Protein 1V2X (pdb70)

Radius of gyration: 16.61 Å; Cα contacts (8 Å, |Δi|>4): 343; chains: 1; bounding box: 57×36×36 Å

Solvent-accessible surface area: 10283 Å² total; per-residue (Å²): 162,122,131,162,39,96,51,126,113,159,166,20,42,88,42,0,114,101,3,1,51,20,1,2,0,0,0,15,44,0,110,97,43,73,2,0,0,16,0,0,121,17,0,48,56,1,6,0,16,37,0,5,0,18,59,0,15,60,32,114,44,60,54,108,80,22,26,64,8,3,76,145,87,4,74,39,103,62,14,121,62,11,82,72,0,8,153,38,0,91,138,127,51,15,37,0,14,0,20,9,88,130,169,96,20,98,48,3,137,124,4,69,0,41,107,53,1,0,0,0,2,8,8,50,175,188,26,23,39,162,88,0,46,87,54,16,72,20,20,0,39,19,49,46,174,64,192,95,132,44,66,66,15,12,67,16,0,27,53,1,0,86,26,0,39,114,26,0,96,145,55,10,17,22,121,129,46,64,17,80,106,141,53,18,105,138,5,22,80,100,23

B-factor: mean 32.28, std 16.33, range [11.5, 113.84]

Nearest PDB structures (foldseek):
  1v2x-assembly1_A-2  TM=7.214E-01  e=7.169E-39  Thermus thermophilus
  1zjr-assembly1_A  TM=9.399E-01  e=4.964E-21  Aquifex aeolicus
  7edc-assembly1_A-2  TM=8.973E-01  e=1.154E-20  Escherichia coli
  7qiu-assembly1_B  TM=8.814E-01  e=2.838E-11  Bacillus subtilis
  5l0z-assembly1_B  TM=8.132E-01  e=6.596E-11  Sinorhizobium meliloti 1021

InterPro domains:
  IPR001537 tRNA/rRNA methyltransferase, SpoU type [PF00588] (23-162)
  IPR022724 RNA methyltransferase, SpoU/TrmH type, C-terminal domain [PF12105] (166-191)
  IPR029026 tRNA (guanine-N1-)-methyltransferase, N-terminal [G3DSA:3.40.1280.10] (1-194)
  IPR029028 Alpha/beta knot methyltransferases [SSF75217] (6-189)
  IPR033671 tRNA (guanosine(18)-2'-O)-methyltransferase [MF_02060] (5-194)
  IPR033671 tRNA (guanosine(18)-2'-O)-methyltransferase [PTHR43453] (5-192)
  IPR033671 tRNA (guanosine(18)-2'-O)-methyltransferase [cd18092] (15-168)

CATH classification: 3.40.1280.10

GO terms:
  GO:0002938 tRNA guanine ribose methylation (P, IDA)
  GO:0141100 tRNA (guanine(18)-2'-O-ribose)-methyltransferase activity (F, EXP)

Structure (mmCIF, N/CA/C/O backbone):
data_1V2X
#
_entry.id   1V2X
#
_cell.length_a   77.601
_cell.length_b   44.023
_cell.length_c   56.756
_cell.angle_alpha   90.00
_cell.angle_beta   120.78
_cell.angle_gamma   90.00
#
_symmetry.space_group_name_H-M   'C 1 2 1'
#
loop_
_entity.id
_entity.type
_entity.pdbx_description
1 polymer 'tRNA (Gm18) methyltransferase'
2 non-polymer 'PHOSPHATE ION'
3 non-polymer S-ADENOSYLMETHIONINE
4 water water
#
loop_
_atom_site.group_PDB
_atom_site.id
_atom_site.type_symbol
_atom_site.label_atom_id
_atom_site.label_alt_id
_atom_site.label_comp_id
_atom_site.label_asym_id
_atom_site.label_entity_id
_atom_site.label_seq_id
_atom_site.pdbx_PDB_ins_code
_atom_site.Cartn_x
_atom_site.Cartn_y
_atom_site.Cartn_z
_atom_site.occupancy
_atom_site.B_iso_or_equiv
_atom_site.auth_seq_id
_atom_site.auth_comp_id
_atom_site.auth_asym_id
_atom_site.auth_atom_id
_atom_site.pdbx_PDB_model_n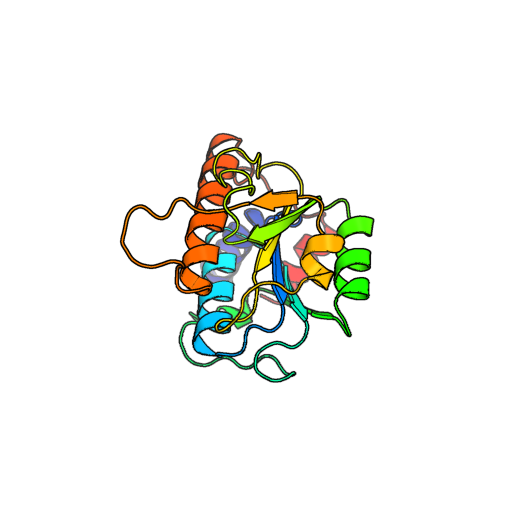um
ATOM 1 N N . MET A 1 1 ? 38.675 -3.951 7.508 1.00 84.76 1 MET A N 1
ATOM 2 C CA . MET A 1 1 ? 38.426 -3.041 8.667 1.00 85.22 1 MET A CA 1
ATOM 3 C C . MET A 1 1 ? 37.378 -1.974 8.369 1.00 84.29 1 MET A C 1
ATOM 4 O O . MET A 1 1 ? 36.484 -1.733 9.182 1.00 84.63 1 MET A O 1
ATOM 9 N N . ARG A 1 2 ? 37.492 -1.321 7.215 1.00 81.45 2 ARG A N 1
ATOM 10 C CA . ARG A 1 2 ? 36.528 -0.288 6.869 1.00 79.57 2 ARG A CA 1
ATOM 11 C C . ARG A 1 2 ? 35.290 -0.943 6.258 1.00 79.10 2 ARG A C 1
ATOM 12 O O . ARG A 1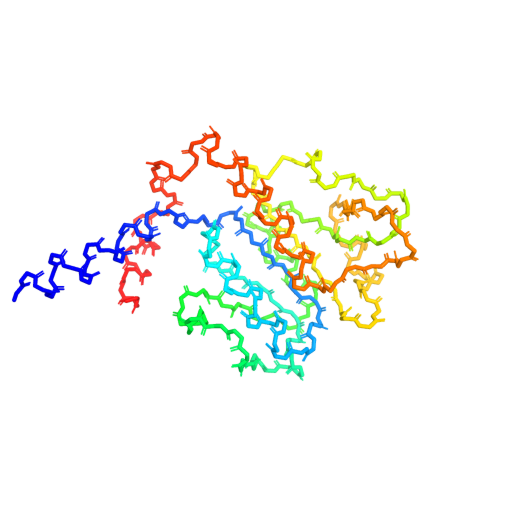 2 ? 34.217 -0.348 6.202 1.00 81.03 2 ARG A O 1
ATOM 20 N N . GLU A 1 3 ? 35.435 -2.179 5.804 1.00 77.28 3 GLU A N 1
ATOM 21 C CA . GLU A 1 3 ? 34.302 -2.891 5.233 1.00 76.88 3 GLU A CA 1
ATOM 22 C C . GLU A 1 3 ? 33.391 -3.231 6.420 1.00 75.41 3 GLU A C 1
ATOM 23 O O . GLU A 1 3 ? 32.159 -3.210 6.333 1.00 73.32 3 GLU A O 1
ATOM 29 N N . ARG A 1 4 ? 34.040 -3.521 7.540 1.00 74.79 4 ARG A N 1
ATOM 30 C CA . ARG A 1 4 ? 33.389 -3.870 8.792 1.00 73.42 4 ARG A CA 1
ATOM 31 C C . ARG A 1 4 ? 32.779 -2.641 9.468 1.00 73.71 4 ARG A C 1
ATOM 32 O O . ARG A 1 4 ? 31.713 -2.709 10.083 1.00 72.31 4 ARG A O 1
ATOM 40 N N . THR A 1 5 ? 33.451 -1.507 9.331 1.00 73.92 5 THR A N 1
ATOM 41 C CA . THR A 1 5 ? 32.989 -0.295 9.977 1.00 74.33 5 THR A CA 1
ATOM 42 C C . THR A 1 5 ? 32.423 0.728 8.978 1.00 75.05 5 THR A C 1
ATOM 43 O O . THR A 1 5 ? 31.271 1.145 9.091 1.00 73.60 5 THR A O 1
ATOM 47 N N . GLU A 1 6 ? 33.215 1.098 7.981 1.00 76.28 6 GLU A N 1
ATOM 48 C CA . GLU A 1 6 ? 32.783 2.079 6.991 1.00 76.89 6 GLU A CA 1
ATOM 49 C C . GLU A 1 6 ? 31.492 1.671 6.302 1.00 74.43 6 GLU A C 1
ATOM 50 O O . GLU A 1 6 ? 30.738 2.523 5.850 1.00 75.87 6 GLU A O 1
ATOM 56 N N . ALA A 1 7 ? 31.220 0.376 6.235 1.00 71.16 7 ALA A N 1
ATOM 57 C CA . ALA A 1 7 ? 30.011 -0.070 5.560 1.00 68.96 7 ALA A CA 1
ATOM 58 C C . ALA A 1 7 ? 28.875 -0.471 6.492 1.00 66.16 7 ALA A C 1
ATOM 59 O O . ALA A 1 7 ? 28.010 0.339 6.818 1.00 66.67 7 ALA A O 1
ATOM 61 N N . ARG A 1 8 ? 28.883 -1.735 6.900 1.00 62.64 8 ARG A N 1
ATOM 62 C CA . ARG A 1 8 ? 27.861 -2.280 7.770 1.00 57.57 8 ARG A CA 1
ATOM 63 C C . ARG A 1 8 ? 27.549 -1.313 8.906 1.00 54.41 8 ARG A C 1
ATOM 64 O O . ARG A 1 8 ? 26.414 -0.871 9.063 1.00 51.34 8 ARG A O 1
ATOM 72 N N . ARG A 1 9 ? 28.579 -0.983 9.679 1.00 49.26 9 ARG A N 1
ATOM 73 C CA . ARG A 1 9 ? 28.468 -0.088 10.819 1.00 45.92 9 ARG A CA 1
ATOM 74 C C . ARG A 1 9 ? 27.772 1.243 10.503 1.00 44.95 9 ARG A C 1
ATOM 75 O O . ARG A 1 9 ? 26.800 1.604 11.161 1.00 43.13 9 ARG A O 1
ATOM 83 N N . ARG A 1 10 ? 28.271 1.952 9.496 1.00 43.09 10 ARG A N 1
ATOM 84 C CA . ARG A 1 10 ? 27.734 3.254 9.081 1.00 45.92 10 ARG A CA 1
ATOM 85 C C . ARG A 1 10 ? 26.319 3.198 8.498 1.00 44.70 10 ARG A C 1
ATOM 86 O O . ARG A 1 10 ? 25.482 4.033 8.849 1.00 43.48 10 ARG A O 1
ATOM 94 N N . ARG A 1 11 ? 26.035 2.238 7.618 1.00 38.64 11 ARG A N 1
ATOM 95 C CA . ARG A 1 11 ? 24.691 2.165 7.049 1.00 41.27 11 ARG A CA 1
ATOM 96 C C . ARG A 1 11 ? 23.637 1.798 8.102 1.00 38.54 11 ARG A C 1
ATOM 97 O O . ARG A 1 11 ? 22.528 2.320 8.081 1.00 38.07 11 ARG A O 1
ATOM 105 N N . ILE A 1 12 ? 23.976 0.903 9.024 1.00 35.78 12 ILE A N 1
ATOM 106 C CA . ILE A 1 12 ? 23.032 0.510 10.058 1.00 33.08 12 ILE A CA 1
ATOM 107 C C . ILE A 1 12 ? 22.679 1.682 10.993 1.00 32.47 12 ILE A C 1
ATOM 108 O O . ILE A 1 12 ? 21.529 1.838 11.430 1.00 28.01 12 ILE A O 1
ATOM 113 N N . GLU A 1 13 ? 23.670 2.500 11.320 1.00 23.17 13 GLU A N 1
ATOM 114 C CA . GLU A 1 13 ? 23.403 3.600 12.227 1.00 24.61 13 GLU A CA 1
ATOM 115 C C . GLU A 1 13 ? 22.610 4.623 11.467 1.00 19.11 13 GLU A C 1
ATOM 116 O O . GLU A 1 13 ? 21.725 5.254 12.030 1.00 22.14 13 GLU A O 1
ATOM 122 N N . GLU A 1 14 ? 22.932 4.798 10.196 1.00 22.01 14 GLU A N 1
ATOM 123 C CA . GLU A 1 14 ? 22.204 5.770 9.386 1.00 28.73 14 GLU A CA 1
ATOM 124 C C . GLU A 1 14 ? 20.714 5.476 9.458 1.00 30.75 14 GLU A C 1
ATOM 125 O O . GLU A 1 14 ? 19.897 6.380 9.635 1.00 28.44 14 GLU A O 1
ATOM 131 N N . VAL A 1 15 ? 20.363 4.207 9.321 1.00 25.66 15 VAL A N 1
ATOM 132 C CA . VAL A 1 15 ? 18.980 3.784 9.394 1.00 29.14 15 VAL A CA 1
ATOM 133 C C . VAL A 1 15 ? 18.404 3.867 10.809 1.00 24.53 15 VAL A C 1
ATOM 134 O O . VAL A 1 15 ? 17.239 4.239 11.008 1.00 22.52 15 VAL A O 1
ATOM 138 N N . LEU A 1 16 ? 19.227 3.540 11.811 1.00 17.74 16 LEU A N 1
ATOM 139 C CA . LEU A 1 16 ? 18.770 3.594 13.181 1.00 18.79 16 LEU A CA 1
ATOM 140 C C . LEU A 1 16 ? 18.405 5.034 13.531 1.00 18.81 16 LEU A C 1
ATOM 141 O O . LEU A 1 16 ? 17.514 5.291 14.348 1.00 22.04 16 LEU A O 1
ATOM 146 N N . ARG A 1 17 ? 19.107 5.960 12.898 1.00 20.63 17 ARG A N 1
ATOM 147 C CA . ARG A 1 17 ? 18.888 7.390 13.140 1.00 21.39 17 ARG A CA 1
ATOM 148 C C . ARG A 1 17 ? 17.569 7.908 12.581 1.00 26.11 17 ARG A C 1
ATOM 149 O O . ARG A 1 17 ? 17.144 9.023 12.900 1.00 19.17 17 ARG A O 1
ATOM 157 N N . ARG A 1 18 ? 16.911 7.111 11.743 1.00 22.34 18 ARG A N 1
ATOM 158 C CA . ARG A 1 18 ? 15.621 7.501 11.200 1.00 19.84 18 ARG A CA 1
ATOM 159 C C . ARG A 1 18 ? 14.490 6.717 11.901 1.00 17.86 18 ARG A C 1
ATOM 160 O O . ARG A 1 18 ? 13.340 6.888 11.562 1.00 20.45 18 ARG A O 1
ATOM 168 N N . ARG A 1 19 ? 14.802 5.864 12.869 1.00 21.21 19 ARG A N 1
ATOM 169 C CA . ARG A 1 19 ? 13.740 5.108 13.532 1.00 17.90 19 ARG A CA 1
ATOM 170 C C . ARG A 1 19 ? 12.824 5.997 14.368 1.00 20.34 19 ARG A C 1
ATOM 171 O O . ARG A 1 19 ? 13.307 6.876 15.082 1.00 23.48 19 ARG A O 1
ATOM 179 N N . GLN A 1 20 ? 11.511 5.768 14.272 1.00 17.75 20 GLN A N 1
ATOM 180 C CA . GLN A 1 20 ? 10.502 6.576 14.965 1.00 16.99 20 GLN A CA 1
ATOM 181 C C . GLN A 1 20 ? 9.953 5.750 16.133 1.00 19.66 20 GLN A C 1
ATOM 182 O O . GLN A 1 20 ? 9.263 4.743 15.913 1.00 22.08 20 GLN A O 1
ATOM 188 N N . PRO A 1 21 ? 10.260 6.133 17.377 1.00 18.57 21 PRO A N 1
ATOM 189 C CA . PRO A 1 21 ? 9.747 5.348 18.501 1.00 21.55 21 PRO A CA 1
ATOM 190 C C . PRO A 1 21 ? 8.263 5.630 18.767 1.00 23.71 21 PRO A C 1
ATOM 191 O O . PRO A 1 21 ? 7.604 4.871 19.479 1.00 21.74 21 PRO A O 1
ATOM 195 N N . ASP A 1 22 ? 7.726 6.687 18.146 1.00 17.61 22 ASP A N 1
ATOM 196 C CA . ASP A 1 22 ? 6.361 7.056 18.381 1.00 21.15 22 ASP A CA 1
ATOM 197 C C . ASP A 1 22 ? 5.442 6.930 17.166 1.00 18.86 22 ASP A C 1
ATOM 198 O O . ASP A 1 22 ? 4.536 7.740 16.999 1.00 18.45 22 ASP A O 1
ATOM 203 N N . LEU A 1 23 ? 5.696 5.940 16.301 1.00 18.21 23 LEU A N 1
ATOM 204 C CA . LEU A 1 23 ? 4.830 5.670 15.148 1.00 16.35 23 LEU A CA 1
ATOM 205 C C . LEU A 1 23 ? 4.787 4.143 15.128 1.00 15.55 23 LEU A C 1
ATOM 206 O O . LEU A 1 23 ? 5.823 3.510 15.097 1.00 17.64 23 LEU A O 1
ATOM 211 N N . THR A 1 24 ? 3.604 3.585 15.184 1.00 15.79 24 THR A N 1
ATOM 212 C CA . THR A 1 24 ? 3.519 2.116 15.193 1.00 17.26 24 THR A CA 1
ATOM 213 C C . THR A 1 24 ? 2.165 1.631 14.681 1.00 16.58 24 THR A C 1
ATOM 214 O O . THR A 1 24 ? 1.280 2.405 14.347 1.00 16.64 24 THR A O 1
ATOM 218 N N . VAL A 1 25 ? 2.002 0.305 14.623 1.00 15.18 25 VAL A N 1
ATOM 219 C CA . VAL A 1 25 ? 0.768 -0.299 14.220 1.00 13.88 25 VAL A CA 1
ATOM 220 C C . VAL A 1 25 ? 0.394 -1.364 15.258 1.00 16.91 25 VAL A C 1
ATOM 221 O O . VAL A 1 25 ? 1.278 -1.917 15.963 1.00 17.96 25 VAL A O 1
ATOM 225 N N . LEU A 1 26 ? -0.907 -1.576 15.400 1.00 15.18 26 LEU A N 1
ATOM 226 C CA . LEU A 1 26 ? -1.416 -2.657 16.261 1.00 17.20 26 LEU A CA 1
ATOM 227 C C . LEU A 1 26 ? -2.195 -3.593 15.325 1.00 15.85 26 LEU A C 1
ATOM 228 O O . LEU A 1 26 ? -3.209 -3.216 14.727 1.00 16.07 26 LEU A O 1
ATOM 233 N N . LEU A 1 27 ? -1.725 -4.837 15.204 1.00 17.95 27 LEU A N 1
ATOM 234 C CA . LEU A 1 27 ? -2.374 -5.802 14.318 1.00 18.92 27 LEU A CA 1
ATOM 235 C C . LEU A 1 27 ? -3.268 -6.737 15.143 1.00 19.52 27 LEU A C 1
ATOM 236 O O . LEU A 1 27 ? -2.769 -7.435 15.985 1.00 18.69 27 LEU A O 1
ATOM 241 N N . GLU A 1 28 ? -4.575 -6.709 14.900 1.00 23.31 28 GLU A N 1
ATOM 242 C CA . GLU A 1 28 ? -5.508 -7.540 15.656 1.00 21.90 28 GLU A CA 1
ATOM 243 C C . GLU A 1 28 ? -5.914 -8.746 14.830 1.00 20.88 28 GLU A C 1
ATOM 244 O O . GLU A 1 28 ? -6.601 -8.618 13.835 1.00 20.40 28 GLU A O 1
ATOM 250 N N . ASN A 1 29 ? -5.500 -9.925 15.256 1.00 17.58 29 ASN A N 1
ATOM 251 C CA . ASN A 1 29 ? -5.883 -11.104 14.524 1.00 21.78 29 ASN A CA 1
ATOM 252 C C . ASN A 1 29 ? -5.541 -11.139 13.044 1.00 20.12 29 ASN A C 1
ATOM 253 O O . ASN A 1 29 ? -6.392 -11.571 12.228 1.00 24.04 29 ASN A O 1
ATOM 258 N N . VAL A 1 30 ? -4.353 -10.684 12.666 1.00 18.92 30 VAL A N 1
ATOM 259 C CA . VAL A 1 30 ? -4.002 -10.754 11.270 1.00 20.20 30 VAL A CA 1
ATOM 260 C C . VAL A 1 30 ? -3.473 -12.151 11.144 1.00 18.71 30 VAL A C 1
ATOM 261 O O . VAL A 1 30 ? -2.447 -12.479 11.726 1.00 25.06 30 VAL A O 1
ATOM 265 N N . HIS A 1 31 ? -4.205 -12.941 10.352 1.00 22.21 31 HIS A N 1
ATOM 266 C CA . HIS A 1 31 ? -3.960 -14.377 10.162 1.00 26.30 31 HIS A CA 1
ATOM 267 C C . HIS A 1 31 ? -2.927 -14.879 9.162 1.00 28.33 31 HIS A C 1
ATOM 268 O O . HIS A 1 31 ? -2.286 -15.892 9.412 1.00 23.96 31 HIS A O 1
ATOM 275 N N . LYS A 1 32 ? -2.778 -14.195 8.023 1.00 24.89 32 LYS A N 1
ATOM 276 C CA . LYS A 1 32 ? -1.879 -14.673 6.985 1.00 21.25 32 LYS A CA 1
ATOM 277 C C . LYS A 1 32 ? -0.436 -14.264 7.110 1.00 23.89 32 LYS A C 1
ATOM 278 O O . LYS A 1 32 ? -0.132 -13.069 7.200 1.00 23.79 32 LYS A O 1
ATOM 284 N N . PRO A 1 33 ? 0.482 -15.233 7.132 1.00 22.08 33 PRO A N 1
ATOM 285 C CA . PRO A 1 33 ? 1.906 -14.886 7.238 1.00 22.63 33 PRO A CA 1
ATOM 286 C C . PRO A 1 33 ? 2.320 -13.877 6.155 1.00 22.63 33 PRO A C 1
ATOM 287 O O . PRO A 1 33 ? 3.143 -12.981 6.420 1.00 20.56 33 PRO A O 1
ATOM 291 N N . HIS A 1 34 ? 1.765 -13.989 4.940 1.00 19.37 34 HIS A N 1
ATOM 292 C CA . HIS A 1 34 ? 2.185 -13.018 3.928 1.00 17.18 34 HIS A CA 1
ATOM 293 C C . HIS A 1 34 ? 1.769 -11.586 4.285 1.00 17.92 34 HIS A C 1
ATOM 294 O O . HIS A 1 34 ? 2.448 -10.671 3.894 1.00 21.72 34 HIS A O 1
ATOM 301 N N . ASN A 1 35 ? 0.670 -11.410 5.004 1.00 20.69 35 ASN A N 1
ATOM 302 C CA . ASN A 1 35 ? 0.251 -10.050 5.397 1.00 22.20 35 ASN A CA 1
ATOM 303 C C . ASN A 1 35 ? 1.122 -9.564 6.541 1.00 21.00 35 ASN A C 1
ATOM 304 O O . ASN A 1 35 ? 1.555 -8.400 6.564 1.00 23.54 35 ASN A O 1
ATOM 309 N N . LEU A 1 36 ? 1.382 -10.437 7.495 1.00 22.13 36 LEU A N 1
ATOM 310 C CA . LEU A 1 36 ? 2.233 -10.034 8.624 1.00 21.67 36 LEU A CA 1
ATOM 311 C C . LEU A 1 36 ? 3.620 -9.649 8.118 1.00 21.15 36 LEU A C 1
ATOM 312 O O . LEU A 1 36 ? 4.177 -8.629 8.513 1.00 21.54 36 LEU A O 1
ATOM 317 N N . SER A 1 37 ? 4.193 -10.478 7.243 1.00 19.33 37 SER A N 1
ATOM 318 C CA . SER A 1 37 ? 5.510 -10.207 6.722 1.00 22.29 37 SER A CA 1
ATOM 319 C C . SER A 1 37 ? 5.513 -8.928 5.914 1.00 20.52 37 SER A C 1
ATOM 320 O O . SER A 1 37 ? 6.411 -8.105 6.113 1.00 20.77 37 SER A O 1
ATOM 323 N N . ALA A 1 38 ? 4.528 -8.747 5.019 1.00 17.82 38 ALA A N 1
ATOM 324 C CA . ALA A 1 38 ? 4.511 -7.508 4.206 1.00 18.39 38 ALA A CA 1
ATOM 325 C C . ALA A 1 38 ? 4.313 -6.253 5.051 1.00 15.30 38 ALA A C 1
ATOM 326 O O . ALA A 1 38 ? 4.877 -5.198 4.717 1.00 18.91 38 ALA A O 1
ATOM 328 N N . ILE A 1 39 ? 3.521 -6.355 6.111 1.00 15.83 39 ILE A N 1
ATOM 329 C CA . ILE A 1 39 ? 3.273 -5.175 6.967 1.00 16.33 39 ILE A CA 1
ATOM 330 C C . ILE A 1 39 ? 4.555 -4.807 7.748 1.00 17.25 39 ILE A C 1
ATOM 331 O O . ILE A 1 39 ? 4.926 -3.624 7.894 1.00 15.29 39 ILE A O 1
ATOM 336 N N . LEU A 1 40 ? 5.262 -5.798 8.255 1.00 17.18 40 LEU A N 1
ATOM 337 C CA . LEU A 1 40 ? 6.522 -5.473 8.936 1.00 18.75 40 LEU A CA 1
ATOM 338 C C . LEU A 1 40 ? 7.547 -4.855 7.952 1.00 17.45 40 LEU A C 1
ATOM 339 O O . LEU A 1 40 ? 8.310 -3.977 8.339 1.00 18.16 40 LEU A O 1
ATOM 344 N N . ARG A 1 41 ? 7.578 -5.315 6.685 1.00 16.32 41 ARG A N 1
ATOM 345 C CA . ARG A 1 41 ? 8.488 -4.778 5.679 1.00 14.10 41 ARG A CA 1
ATOM 346 C C . ARG A 1 41 ? 8.114 -3.271 5.452 1.00 11.50 41 ARG A C 1
ATOM 347 O O . ARG A 1 41 ? 8.980 -2.406 5.373 1.00 16.80 41 ARG A O 1
ATOM 355 N N . THR A 1 42 ? 6.813 -3.013 5.392 1.00 13.77 42 THR A N 1
ATOM 356 C CA . THR A 1 42 ? 6.315 -1.633 5.250 1.00 14.57 42 THR A CA 1
ATOM 357 C C . THR A 1 42 ? 6.720 -0.836 6.503 1.00 18.52 42 THR A C 1
ATOM 358 O O . THR A 1 42 ? 7.156 0.346 6.416 1.00 14.63 42 THR A O 1
ATOM 362 N N . CYS A 1 43 ? 6.566 -1.431 7.682 1.00 15.78 43 CYS A N 1
ATOM 363 C CA . CYS A 1 43 ? 6.978 -0.731 8.928 1.00 15.09 43 CYS A CA 1
ATOM 364 C C . CYS A 1 43 ? 8.454 -0.342 8.823 1.00 16.04 43 CYS A C 1
ATOM 365 O O . CYS A 1 43 ? 8.855 0.790 9.127 1.00 16.63 43 CYS A O 1
ATOM 368 N N . ASP A 1 44 ? 9.301 -1.274 8.403 1.00 16.65 44 ASP A N 1
ATOM 369 C CA . ASP A 1 44 ? 10.733 -0.953 8.266 1.00 16.39 44 ASP A CA 1
ATOM 370 C C . ASP A 1 44 ? 10.963 0.245 7.316 1.00 19.40 44 ASP A C 1
ATOM 371 O O . ASP A 1 44 ? 11.728 1.181 7.610 1.00 18.69 44 ASP A O 1
ATOM 376 N N . ALA A 1 45 ? 10.286 0.212 6.185 1.00 16.64 45 ALA A N 1
ATOM 377 C CA . ALA A 1 45 ? 10.431 1.267 5.172 1.00 14.64 45 ALA A CA 1
ATOM 378 C C . ALA A 1 45 ? 10.068 2.672 5.657 1.00 18.62 45 ALA A C 1
ATOM 379 O O . ALA A 1 45 ? 10.594 3.651 5.124 1.00 17.91 45 ALA A O 1
ATOM 381 N N . VAL A 1 46 ? 9.151 2.776 6.618 1.00 17.24 46 VAL A N 1
ATOM 382 C CA . VAL A 1 46 ? 8.749 4.111 7.120 1.00 15.21 46 VAL A CA 1
ATOM 383 C C . VAL A 1 46 ? 9.395 4.435 8.460 1.00 19.75 46 VAL A C 1
ATOM 384 O O . VAL A 1 46 ? 9.084 5.455 9.082 1.00 17.62 46 VAL A O 1
ATOM 388 N N . GLY A 1 47 ? 10.264 3.537 8.924 1.00 16.00 47 GLY A N 1
ATOM 389 C CA . GLY A 1 47 ? 11.001 3.783 10.157 1.00 18.11 47 GLY A CA 1
ATOM 390 C C . GLY A 1 47 ? 10.339 3.375 11.460 1.00 19.82 47 GLY A C 1
ATOM 391 O O . GLY A 1 47 ? 10.750 3.813 12.519 1.00 19.22 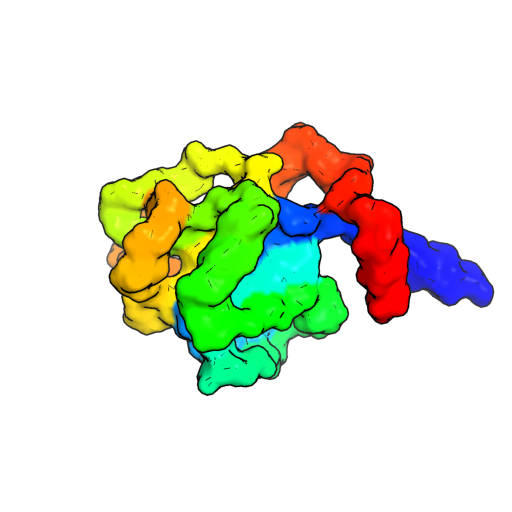47 GLY A O 1
ATOM 392 N N . VAL A 1 48 ? 9.321 2.534 11.401 1.00 15.41 48 VAL A N 1
ATOM 393 C CA . VAL A 1 48 ? 8.687 2.069 12.617 1.00 16.78 48 VAL A CA 1
ATOM 394 C C . VAL A 1 48 ? 9.729 1.203 13.381 1.00 20.60 48 VAL A C 1
ATOM 395 O O . VAL A 1 48 ? 10.301 0.292 12.817 1.00 21.46 48 VAL A O 1
ATOM 399 N N . LEU A 1 49 ? 9.929 1.492 14.662 1.00 20.09 49 LEU A N 1
ATOM 400 C CA . LEU A 1 49 ? 10.879 0.768 15.508 1.00 18.58 49 LEU A CA 1
ATOM 401 C C . LEU A 1 49 ? 10.311 -0.578 15.956 1.00 18.06 49 LEU A C 1
ATOM 402 O O . LEU A 1 49 ? 10.948 -1.638 15.797 1.00 20.38 49 LEU A O 1
ATOM 407 N N . GLU A 1 50 ? 9.114 -0.533 16.512 1.00 15.78 50 GLU A N 1
ATOM 408 C CA . GLU A 1 50 ? 8.493 -1.766 17.023 1.00 16.51 50 GLU A CA 1
ATOM 409 C C . GLU A 1 50 ? 7.014 -1.759 16.670 1.00 19.20 50 GLU A C 1
ATOM 410 O O . GLU A 1 50 ? 6.356 -0.748 16.821 1.00 17.15 50 GLU A O 1
ATOM 416 N N . ALA A 1 51 ? 6.497 -2.908 16.23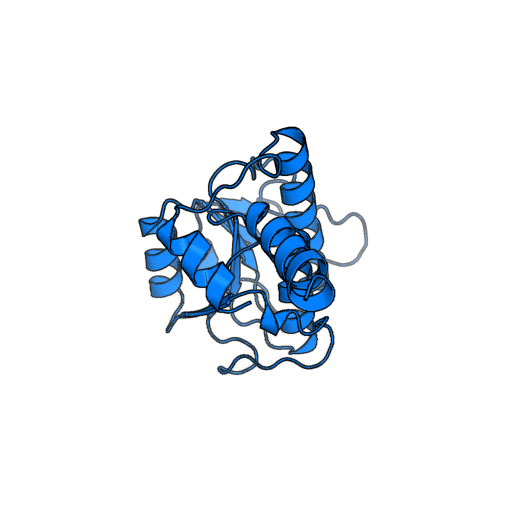8 1.00 17.94 51 ALA A N 1
ATOM 417 C CA . ALA A 1 51 ? 5.084 -3.068 15.893 1.00 18.32 51 ALA A CA 1
ATOM 418 C C . ALA A 1 51 ? 4.451 -3.930 17.006 1.00 17.06 51 ALA A C 1
ATOM 419 O O . ALA A 1 51 ? 5.196 -4.578 17.764 1.00 20.30 51 ALA A O 1
ATOM 421 N N . HIS A 1 52 ? 3.123 -3.945 17.082 1.00 15.81 52 HIS A N 1
ATOM 422 C CA . HIS A 1 52 ? 2.387 -4.683 18.097 1.00 17.71 52 HIS A CA 1
ATOM 423 C C . HIS A 1 52 ? 1.343 -5.592 17.504 1.00 18.03 52 HIS A C 1
ATOM 424 O O . HIS A 1 52 ? 0.795 -5.313 16.437 1.00 15.82 52 HIS A O 1
ATOM 431 N N . ALA A 1 53 ? 1.051 -6.687 18.209 1.00 19.32 53 ALA A N 1
ATOM 432 C CA . ALA A 1 53 ? 0.034 -7.593 17.716 1.00 21.89 53 ALA A CA 1
ATOM 433 C C . ALA A 1 53 ? -0.662 -8.376 18.818 1.00 22.62 53 ALA A C 1
ATOM 434 O O . ALA A 1 53 ? -0.116 -8.577 19.905 1.00 19.87 53 ALA A O 1
ATOM 436 N N . VAL A 1 54 ? -1.886 -8.782 18.517 1.00 20.79 54 VAL A N 1
ATOM 437 C CA . VAL A 1 54 ? -2.641 -9.657 19.398 1.00 23.58 54 VAL A CA 1
ATOM 438 C C . VAL A 1 54 ? -3.018 -10.817 18.473 1.00 18.09 54 VAL A C 1
ATOM 439 O O . VAL A 1 54 ? -3.559 -10.604 17.386 1.00 19.33 54 VAL A O 1
ATOM 443 N N . ASN A 1 55 ? -2.650 -12.024 18.869 1.00 23.38 55 ASN A N 1
ATOM 444 C CA . ASN A 1 55 ? -2.982 -13.203 18.092 1.00 21.26 55 ASN A CA 1
ATOM 445 C C . ASN A 1 55 ? -2.497 -13.183 16.643 1.00 23.98 55 ASN A C 1
ATOM 446 O O . ASN A 1 55 ? -3.261 -13.443 15.712 1.00 26.94 55 ASN A O 1
ATOM 451 N N . PRO A 1 56 ? -1.212 -12.876 16.427 1.00 21.15 56 PRO A N 1
ATOM 452 C CA . PRO A 1 56 ? -0.745 -12.869 15.034 1.00 21.60 56 PRO A CA 1
ATOM 453 C C . PRO A 1 56 ? -0.596 -14.265 14.435 1.00 22.27 56 PRO A C 1
ATOM 454 O O . PRO A 1 56 ? -0.131 -15.183 15.097 1.00 24.93 56 PRO A O 1
ATOM 458 N N . THR A 1 57 ? -1.030 -14.400 13.192 1.00 24.25 57 THR A N 1
ATOM 459 C CA . THR A 1 57 ? -0.846 -15.638 12.444 1.00 24.55 57 THR A CA 1
ATOM 460 C C . THR A 1 57 ? -1.016 -16.900 13.289 1.00 29.87 57 THR A C 1
ATOM 461 O O . THR A 1 57 ? -0.107 -17.706 13.383 1.00 28.03 57 THR A O 1
ATOM 465 N N . GLY A 1 58 ? -2.181 -17.042 13.908 1.00 32.44 58 GLY A N 1
ATOM 466 C CA . GLY A 1 58 ? -2.471 -18.224 14.709 1.00 37.68 58 GLY A CA 1
ATOM 467 C C . GLY A 1 58 ? -2.115 -18.177 16.183 1.00 37.60 58 GLY A C 1
ATOM 468 O O . GLY A 1 58 ? -2.586 -19.016 16.959 1.00 39.81 58 GLY A O 1
ATOM 469 N N . GLY A 1 59 ? -1.313 -17.193 16.577 1.00 32.25 59 GLY A N 1
ATOM 470 C CA . GLY A 1 59 ? -0.887 -17.075 17.965 1.00 31.48 59 GLY A CA 1
ATOM 471 C C . GLY A 1 59 ? 0.605 -16.783 18.055 1.00 25.96 59 GLY A C 1
ATOM 472 O O . GLY A 1 59 ? 1.049 -15.979 18.875 1.00 30.11 59 GLY A O 1
ATOM 473 N N . VAL A 1 60 ? 1.396 -17.424 17.200 1.00 25.21 60 VAL A N 1
ATOM 474 C CA . VAL A 1 60 ? 2.837 -17.212 17.179 1.00 27.06 60 VAL A CA 1
ATOM 475 C C . VAL A 1 60 ? 3.200 -16.505 15.865 1.00 28.72 60 VAL A C 1
ATOM 476 O O . VAL A 1 60 ? 2.732 -16.905 14.809 1.00 25.73 60 VAL A O 1
ATOM 480 N N . PRO A 1 61 ? 4.014 -15.427 15.924 1.00 25.17 61 PRO A N 1
ATOM 481 C CA . PRO A 1 61 ? 4.411 -14.709 14.705 1.00 26.22 61 PRO A CA 1
ATOM 482 C C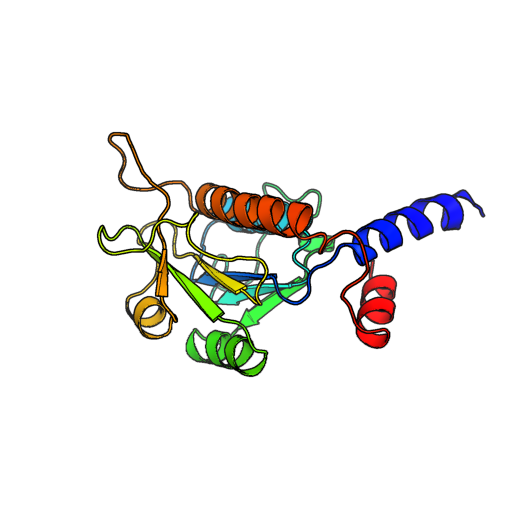 . PRO A 1 61 ? 5.002 -15.675 13.710 1.00 24.63 61 PRO A C 1
ATOM 483 O O . PRO A 1 61 ? 5.959 -16.382 14.018 1.00 28.32 61 PRO A O 1
ATOM 487 N N . THR A 1 62 ? 4.419 -15.717 12.519 1.00 20.16 62 THR A N 1
ATOM 488 C CA . THR A 1 62 ? 4.910 -16.599 11.489 1.00 27.29 62 THR A CA 1
ATOM 489 C C . THR A 1 62 ? 5.076 -15.801 10.236 1.00 27.37 62 THR A C 1
ATOM 490 O O . THR A 1 62 ? 4.111 -15.193 9.764 1.00 23.89 62 THR A O 1
ATOM 494 N N . PHE A 1 63 ? 6.286 -15.838 9.681 1.00 30.03 63 PHE A N 1
ATOM 495 C CA . PHE A 1 63 ? 6.616 -15.104 8.461 1.00 35.76 63 PHE A CA 1
ATOM 496 C C . PHE A 1 63 ? 6.871 -16.049 7.288 1.00 43.08 63 PHE A C 1
ATOM 497 O O . PHE A 1 63 ? 7.057 -17.253 7.478 1.00 44.61 63 PHE A O 1
ATOM 505 N N . ASN A 1 64 ? 6.882 -15.527 6.072 1.00 46.07 64 ASN A N 1
ATOM 506 C CA . ASN A 1 64 ? 7.157 -16.411 4.939 1.00 52.56 64 ASN A CA 1
ATOM 507 C C . ASN A 1 64 ? 7.342 -15.620 3.675 1.00 55.43 64 ASN A C 1
ATOM 508 O O . ASN A 1 64 ? 8.420 -15.611 3.079 1.00 50.40 64 ASN A O 1
ATOM 513 N N . GLU A 1 65 ? 6.277 -14.930 3.289 1.00 56.48 65 GLU A N 1
ATOM 514 C CA . GLU A 1 65 ? 6.262 -14.142 2.078 1.00 62.85 65 GLU A CA 1
ATOM 515 C C . GLU A 1 65 ? 7.284 -13.010 2.083 1.00 61.41 65 GLU A C 1
ATOM 516 O O . GLU A 1 65 ? 8.484 -13.264 1.993 1.00 61.01 65 GLU A O 1
ATOM 522 N N . THR A 1 66 ? 6.835 -11.760 2.172 1.00 61.79 66 THR A N 1
ATOM 523 C CA . THR A 1 66 ? 7.811 -10.687 2.170 1.00 62.20 66 THR A CA 1
ATOM 524 C C . THR A 1 66 ? 8.687 -10.875 3.371 1.00 62.56 66 THR A C 1
ATOM 525 O O . THR A 1 66 ? 8.587 -11.856 4.106 1.00 62.42 66 THR A O 1
ATOM 529 N N . SER A 1 67 ? 9.522 -9.871 3.564 1.00 63.05 67 SER A N 1
ATOM 530 C CA . SER A 1 67 ? 10.489 -9.816 4.620 1.00 61.35 67 SER A CA 1
ATOM 531 C C . SER A 1 67 ? 11.827 -9.818 3.916 1.00 64.53 67 SER A C 1
ATOM 532 O O . SER A 1 67 ? 12.278 -10.859 3.435 1.00 68.60 67 SER A O 1
ATOM 535 N N . GLY A 1 68 ? 12.442 -8.644 3.806 1.00 63.93 68 GLY A N 1
ATOM 536 C CA . GLY A 1 68 ? 13.782 -8.584 3.266 1.00 56.35 68 GLY A CA 1
ATOM 537 C C . GLY A 1 68 ? 14.387 -8.983 4.598 1.00 57.18 68 GLY A C 1
ATOM 538 O O . GLY A 1 68 ? 15.338 -8.377 5.120 1.00 59.76 68 GLY A O 1
ATOM 539 N N . GLY A 1 69 ? 13.767 -10.021 5.160 1.00 50.34 69 GLY A N 1
ATOM 540 C CA . GLY A 1 69 ? 14.130 -10.518 6.459 1.00 44.30 69 GLY A CA 1
ATOM 541 C C . GLY A 1 69 ? 13.736 -9.353 7.331 1.00 40.80 69 GLY A C 1
ATOM 542 O O . GLY A 1 69 ? 14.420 -9.077 8.299 1.00 36.31 69 GLY A O 1
ATOM 543 N N . SER A 1 70 ? 12.657 -8.649 6.948 1.00 37.24 70 SER A N 1
ATOM 544 C CA . SER A 1 70 ? 12.173 -7.484 7.694 1.00 32.64 70 SER A CA 1
ATOM 545 C C . SER A 1 70 ? 11.959 -7.803 9.156 1.00 32.68 70 SER A C 1
ATOM 546 O O . SER A 1 70 ? 12.125 -6.938 10.008 1.00 32.87 70 SER A O 1
ATOM 549 N N . HIS A 1 71 ? 11.557 -9.027 9.476 1.00 29.80 71 HIS A N 1
ATOM 550 C CA . HIS A 1 71 ? 11.372 -9.331 10.903 1.00 30.55 71 HIS A CA 1
ATOM 551 C C . HIS A 1 71 ? 12.714 -9.346 11.640 1.00 30.37 71 HIS A C 1
ATOM 552 O O . HIS A 1 71 ? 12.766 -9.398 12.881 1.00 32.56 71 HIS A O 1
ATOM 559 N N . LYS A 1 72 ? 13.800 -9.300 10.874 1.00 30.05 72 LYS A N 1
ATOM 560 C CA . LYS A 1 72 ? 15.134 -9.222 11.459 1.00 31.36 72 LYS A CA 1
ATOM 561 C C . LYS A 1 72 ? 15.317 -7.817 12.040 1.00 30.16 72 LYS A C 1
ATOM 562 O O . LYS A 1 72 ? 16.076 -7.628 13.001 1.00 32.80 72 LYS A O 1
ATOM 568 N N . TRP A 1 73 ? 14.625 -6.843 11.463 1.00 25.97 73 TRP A N 1
ATOM 569 C CA . TRP A 1 73 ? 14.819 -5.440 11.869 1.00 26.60 73 TRP A CA 1
ATOM 570 C C . TRP A 1 73 ? 13.724 -4.708 12.623 1.00 28.02 73 TRP A C 1
ATOM 571 O O . TRP A 1 73 ? 13.993 -3.695 13.321 1.00 31.50 73 TRP A O 1
ATOM 582 N N . VAL A 1 74 ? 12.489 -5.155 12.464 1.00 20.46 74 VAL A N 1
ATOM 583 C CA . VAL A 1 74 ? 11.382 -4.498 13.136 1.00 15.66 74 VAL A CA 1
ATOM 584 C C . VAL A 1 74 ? 10.960 -5.357 14.302 1.00 18.77 74 VAL A C 1
ATOM 585 O O . VAL A 1 74 ? 10.604 -6.535 14.108 1.00 21.89 74 VAL A O 1
ATOM 589 N N . TYR A 1 75 ? 11.015 -4.808 15.504 1.00 19.92 75 TYR A N 1
ATOM 590 C CA . TYR A 1 75 ? 10.599 -5.547 16.701 1.00 19.03 75 TYR A CA 1
ATOM 591 C C . TYR A 1 75 ? 9.099 -5.775 16.673 1.00 18.38 75 TYR A C 1
ATOM 592 O O . TYR A 1 75 ? 8.358 -4.914 16.192 1.00 20.46 75 TYR A O 1
ATOM 601 N N . LEU A 1 76 ? 8.635 -6.967 17.091 1.00 19.93 76 LEU A N 1
ATOM 602 C CA . LEU A 1 76 ? 7.206 -7.267 17.127 1.00 19.21 76 LEU A CA 1
ATOM 603 C C . LEU A 1 76 ? 6.822 -7.706 18.538 1.00 23.06 76 LEU A C 1
ATOM 604 O O . LEU A 1 76 ? 7.237 -8.794 18.991 1.00 23.82 76 LEU A O 1
ATOM 609 N N . ARG A 1 77 ? 6.038 -6.883 19.230 1.00 17.75 77 ARG A N 1
ATOM 610 C CA . ARG A 1 77 ? 5.601 -7.184 20.578 1.00 21.06 77 ARG A CA 1
ATOM 611 C C . ARG A 1 77 ? 4.206 -7.789 20.529 1.00 20.60 77 ARG A C 1
ATOM 612 O O . ARG A 1 77 ? 3.268 -7.209 19.979 1.00 20.65 77 ARG A O 1
ATOM 620 N N . VAL A 1 78 ? 4.068 -8.999 21.074 1.00 20.15 78 VAL A N 1
ATOM 621 C CA . VAL A 1 78 ? 2.785 -9.645 21.056 1.00 19.42 78 VAL A CA 1
ATOM 622 C C . VAL A 1 78 ? 2.163 -9.455 22.436 1.00 21.18 78 VAL A C 1
ATOM 623 O O . VAL A 1 78 ? 2.835 -9.641 23.484 1.00 22.67 78 VAL A O 1
ATOM 627 N N . HIS A 1 79 ? 0.889 -9.083 22.460 1.00 21.85 79 HIS A N 1
ATOM 628 C CA . HIS A 1 79 ? 0.250 -8.853 23.746 1.00 23.18 79 HIS A CA 1
ATOM 629 C C . HIS A 1 79 ? -0.745 -9.962 24.048 1.00 25.84 79 HIS A C 1
ATOM 630 O O . HIS A 1 79 ? -1.338 -10.531 23.123 1.00 29.26 79 HIS A O 1
ATOM 637 N N . PRO A 1 80 ? -0.982 -10.256 25.347 1.00 27.57 80 PRO A N 1
ATOM 638 C CA . PRO A 1 80 ? -1.924 -11.328 25.731 1.00 28.00 80 PRO A CA 1
ATOM 639 C C . PRO A 1 80 ? -3.336 -11.120 25.234 1.00 28.24 80 PRO A C 1
ATOM 640 O O . PRO A 1 80 ? -4.030 -12.069 24.908 1.00 30.77 80 PRO A O 1
ATOM 644 N N . ASP A 1 81 ? -3.768 -9.864 25.179 1.00 21.82 81 ASP A N 1
ATOM 645 C CA . ASP A 1 81 ? -5.084 -9.538 24.695 1.00 26.09 81 ASP A CA 1
ATOM 646 C C . ASP A 1 81 ? -5.106 -8.059 24.319 1.00 22.94 81 ASP A C 1
ATOM 647 O O . ASP A 1 81 ? -4.138 -7.331 24.547 1.00 22.34 81 ASP A O 1
ATOM 652 N N . LEU A 1 82 ? -6.211 -7.643 23.734 1.00 23.32 82 LEU A N 1
ATOM 653 C CA . LEU A 1 82 ? -6.422 -6.264 23.274 1.00 23.05 82 LEU A CA 1
ATOM 654 C C . LEU A 1 82 ? -6.303 -5.187 24.350 1.00 25.58 82 LEU A C 1
ATOM 655 O O . LEU A 1 82 ? -5.720 -4.128 24.106 1.00 23.09 82 LEU A O 1
ATOM 660 N N . HIS A 1 83 ? -6.851 -5.434 25.547 1.00 25.06 83 HIS A N 1
ATOM 661 C CA . HIS A 1 83 ? -6.772 -4.439 26.620 1.00 18.39 83 HIS A CA 1
ATOM 662 C C . HIS A 1 83 ? -5.350 -4.196 27.055 1.00 17.76 83 HIS A C 1
ATOM 663 O O . HIS A 1 83 ? -4.993 -3.082 27.361 1.00 20.53 83 HIS A O 1
ATOM 670 N N . GLU A 1 84 ? -4.521 -5.222 27.087 1.00 18.43 84 GLU A N 1
ATOM 671 C CA . GLU A 1 84 ? -3.130 -5.041 27.484 1.00 19.11 84 GLU A CA 1
ATOM 672 C C . GLU A 1 84 ? -2.364 -4.254 26.423 1.00 18.19 84 GLU A C 1
ATOM 673 O O . GLU A 1 84 ? -1.536 -3.417 26.752 1.00 21.58 84 GLU A O 1
ATOM 679 N N . ALA A 1 85 ? -2.641 -4.529 25.145 1.00 18.48 85 ALA A N 1
ATOM 680 C CA . ALA A 1 85 ? -1.959 -3.834 24.053 1.00 19.49 85 ALA A CA 1
ATOM 681 C C . ALA A 1 85 ? -2.337 -2.358 24.175 1.00 18.71 85 ALA A C 1
ATOM 682 O O . ALA A 1 85 ? -1.473 -1.497 24.036 1.00 19.72 85 ALA A O 1
ATOM 684 N N . PHE A 1 86 ? -3.613 -2.078 24.434 1.00 20.36 86 PHE A N 1
ATOM 685 C CA . PHE A 1 86 ? -4.025 -0.667 24.560 1.00 16.86 86 PHE A CA 1
ATOM 686 C C . PHE A 1 86 ? -3.425 -0.034 25.790 1.00 22.29 86 PHE A C 1
ATOM 687 O O . PHE A 1 86 ? -2.980 1.111 25.763 1.00 20.60 86 PHE A O 1
ATOM 695 N N . ARG A 1 87 ? -3.419 -0.764 26.898 1.00 19.61 87 ARG A N 1
ATOM 696 C CA . ARG A 1 87 ? -2.826 -0.196 28.102 1.00 20.27 87 ARG A CA 1
ATOM 697 C C . ARG A 1 87 ? -1.362 0.153 27.790 1.00 21.67 87 ARG A C 1
ATOM 698 O O . ARG A 1 87 ? -0.898 1.256 28.075 1.00 21.73 87 ARG A O 1
ATOM 706 N N . PHE A 1 88 ? -0.624 -0.778 27.190 1.00 17.88 88 PHE A N 1
ATOM 707 C CA . PHE A 1 88 ? 0.755 -0.546 26.816 1.00 17.55 88 PHE A CA 1
ATOM 708 C C . PHE A 1 88 ? 0.933 0.720 25.968 1.00 19.91 88 PHE A C 1
ATOM 709 O O . PHE A 1 88 ? 1.767 1.564 26.277 1.00 20.45 88 PHE A O 1
ATOM 717 N N . LEU A 1 89 ? 0.150 0.871 24.904 1.00 21.00 89 LEU A N 1
ATOM 718 C CA . LEU A 1 89 ? 0.297 2.068 24.035 1.00 18.32 89 LEU A CA 1
ATOM 719 C C . LEU A 1 89 ? -0.143 3.389 24.673 1.00 18.84 89 LEU A C 1
ATOM 720 O O . LEU A 1 89 ? 0.569 4.381 24.550 1.00 20.05 89 LEU A O 1
ATOM 725 N N . LYS A 1 90 ? -1.272 3.386 25.373 1.00 17.99 90 LYS A N 1
ATOM 726 C CA . LYS A 1 90 ? -1.799 4.607 26.008 1.00 20.34 90 LYS A CA 1
ATOM 727 C C . LYS A 1 90 ? -0.856 5.120 27.098 1.00 22.45 90 LYS A C 1
ATOM 728 O O . LYS A 1 90 ? -0.655 6.321 27.251 1.00 25.88 90 LYS A O 1
ATOM 734 N N . GLU A 1 91 ? -0.274 4.218 27.865 1.00 22.52 91 GLU A N 1
ATOM 735 C CA . GLU A 1 91 ? 0.647 4.627 28.926 1.00 25.39 91 GLU A CA 1
ATOM 736 C C . GLU A 1 91 ? 1.885 5.308 28.378 1.00 26.18 91 GLU A C 1
ATOM 737 O O . GLU A 1 91 ? 2.554 6.069 29.089 1.00 28.21 91 GLU A O 1
ATOM 743 N N . ARG A 1 92 ? 2.180 5.025 27.112 1.00 23.02 92 ARG A N 1
ATOM 744 C CA . ARG A 1 92 ? 3.314 5.563 26.410 1.00 23.71 92 ARG A CA 1
ATOM 745 C C . ARG A 1 92 ? 2.992 6.780 25.564 1.00 23.93 92 ARG A C 1
ATOM 746 O O . ARG A 1 92 ? 3.806 7.184 24.751 1.00 24.91 92 ARG A O 1
ATOM 754 N N . GLY A 1 93 ? 1.803 7.334 25.749 1.00 25.39 93 GLY A N 1
ATOM 755 C CA . GLY A 1 93 ? 1.430 8.541 25.031 1.00 23.79 93 GLY A CA 1
ATOM 756 C C . GLY A 1 93 ? 0.876 8.450 23.630 1.00 24.84 93 GLY A C 1
ATOM 757 O O . GLY A 1 93 ? 0.672 9.478 22.984 1.00 22.03 93 GLY A O 1
ATOM 758 N N . PHE A 1 94 ? 0.626 7.240 23.143 1.00 19.53 94 PHE A N 1
ATOM 759 C CA . PHE A 1 94 ? 0.065 7.073 21.800 1.00 21.02 94 PHE A CA 1
ATOM 760 C C . PHE A 1 94 ? -1.434 7.385 21.692 1.00 21.10 94 PHE A C 1
ATOM 761 O O . PHE A 1 94 ? -2.190 7.124 22.624 1.00 18.46 94 PHE A O 1
ATOM 769 N N . THR A 1 95 ? -1.850 7.925 20.541 1.00 19.60 95 THR A N 1
ATOM 770 C CA . THR A 1 95 ? -3.261 8.108 20.238 1.00 18.71 95 THR A CA 1
ATOM 771 C C . THR A 1 95 ? -3.429 6.905 19.331 1.00 16.71 95 THR A C 1
ATOM 772 O O . THR A 1 95 ? -2.587 6.704 18.449 1.00 19.04 95 THR A O 1
ATOM 776 N N . VAL A 1 96 ? -4.499 6.153 19.517 1.00 18.92 96 VAL A N 1
ATOM 777 C CA . VAL A 1 96 ? -4.679 4.928 18.755 1.00 18.36 96 VAL A CA 1
ATOM 778 C C . VAL A 1 96 ? -5.899 5.020 17.864 1.00 19.19 96 VAL A C 1
ATOM 779 O O . VAL A 1 96 ? -7.011 5.178 18.347 1.00 20.98 96 VAL A O 1
ATOM 783 N N . TYR A 1 97 ? -5.716 4.922 16.555 1.00 19.56 97 TYR A N 1
ATOM 784 C CA . TYR A 1 97 ? -6.876 4.991 15.659 1.00 17.95 97 TYR A CA 1
ATOM 785 C C . TYR A 1 97 ? -7.167 3.621 15.111 1.00 17.88 97 TYR A C 1
ATOM 786 O O . TYR A 1 97 ? -6.231 2.919 14.742 1.00 21.94 97 TYR A O 1
ATOM 795 N N . ALA A 1 98 ? -8.439 3.249 15.052 1.00 19.92 98 ALA A N 1
ATOM 796 C CA . ALA A 1 98 ? -8.807 1.953 14.512 1.00 18.42 98 ALA A CA 1
ATOM 797 C C . ALA A 1 98 ? -9.124 2.261 13.056 1.00 25.18 98 ALA A C 1
ATOM 798 O O . ALA A 1 98 ? -9.526 3.378 12.736 1.00 24.78 98 ALA A O 1
ATOM 800 N N . THR A 1 99 ? -8.925 1.288 12.177 1.00 21.09 99 THR A N 1
ATOM 801 C CA . THR A 1 99 ? -9.250 1.486 10.783 1.00 21.75 99 THR A CA 1
ATOM 802 C C . THR A 1 99 ? -10.591 0.819 10.636 1.00 24.74 99 THR A C 1
ATOM 803 O O . THR A 1 99 ? -10.813 -0.294 11.144 1.00 25.27 99 THR A O 1
ATOM 807 N N . ALA A 1 100 ? -11.511 1.497 9.969 1.00 26.60 100 ALA A N 1
ATOM 808 C CA . ALA A 1 100 ? -12.827 0.917 9.825 1.00 26.30 100 ALA A CA 1
ATOM 809 C C . ALA A 1 100 ? -13.386 1.188 8.451 1.00 29.96 100 ALA A C 1
ATOM 810 O O . ALA A 1 100 ? -13.008 2.163 7.795 1.00 29.84 100 ALA A O 1
ATOM 812 N N . LEU A 1 101 ? -14.272 0.300 8.011 1.00 28.94 101 LEU A N 1
ATOM 813 C CA . LEU A 1 101 ? -14.883 0.429 6.702 1.00 33.26 101 LEU A CA 1
ATOM 814 C C . LEU A 1 101 ? -16.212 1.183 6.782 1.00 38.79 101 LEU A C 1
ATOM 815 O O . LEU A 1 101 ? -16.883 1.363 5.776 1.00 39.73 101 LEU A O 1
ATOM 820 N N . ARG A 1 102 ? -16.542 1.654 7.984 1.00 39.84 102 ARG A N 1
ATOM 821 C CA . ARG A 1 102 ? -17.761 2.413 8.275 1.00 45.03 102 ARG A CA 1
ATOM 822 C C . ARG A 1 102 ? -17.743 3.715 7.502 1.00 46.74 102 ARG A C 1
ATOM 823 O O . ARG A 1 102 ? -16.676 4.286 7.251 1.00 48.05 102 ARG A O 1
ATOM 831 N N . GLU A 1 103 ? -18.914 4.213 7.123 1.00 46.75 103 GLU A N 1
ATOM 832 C CA . GLU A 1 103 ? -18.916 5.468 6.394 1.00 47.19 103 GLU A CA 1
ATOM 833 C C . GLU A 1 103 ? -18.810 6.672 7.338 1.00 45.26 103 GLU A C 1
ATOM 834 O O . GLU A 1 103 ? -18.704 7.806 6.892 1.00 49.45 103 GLU A O 1
ATOM 840 N N . ASP A 1 104 ? -18.802 6.424 8.647 1.00 45.29 104 ASP A N 1
ATOM 841 C CA . ASP A 1 104 ? -18.648 7.522 9.607 1.00 44.15 104 ASP A CA 1
ATOM 842 C C . ASP A 1 104 ? -17.195 7.667 10.125 1.00 44.54 104 ASP A C 1
ATOM 843 O O . ASP A 1 104 ? -16.937 8.419 11.069 1.00 41.00 104 ASP A O 1
ATOM 848 N N . ALA A 1 105 ? -16.247 6.947 9.524 1.00 38.37 105 ALA A N 1
ATOM 849 C CA . ALA A 1 105 ? -14.855 7.068 9.960 1.00 34.51 105 ALA A CA 1
ATOM 850 C C . ALA A 1 105 ? -14.227 8.302 9.349 1.00 30.12 105 ALA A C 1
ATOM 851 O O . ALA A 1 105 ? -14.668 8.779 8.313 1.00 28.21 105 ALA A O 1
ATOM 853 N N . ARG A 1 106 ? -13.180 8.819 9.978 1.00 28.00 106 ARG A N 1
ATOM 854 C CA . ARG A 1 106 ? -12.509 10.002 9.445 1.00 26.05 106 ARG A CA 1
ATOM 855 C C . ARG A 1 106 ? -11.594 9.637 8.272 1.00 31.05 106 ARG A C 1
ATOM 856 O O . ARG A 1 106 ? -11.000 8.544 8.246 1.00 26.06 106 ARG A O 1
ATOM 864 N N . ASP A 1 107 ? -11.496 10.541 7.293 1.00 25.04 107 ASP A N 1
ATOM 865 C CA . ASP A 1 107 ? -10.627 10.312 6.156 1.00 27.04 107 ASP A CA 1
ATOM 866 C C . ASP A 1 107 ? -9.192 10.199 6.708 1.00 25.83 107 ASP A C 1
ATOM 867 O O . ASP A 1 107 ? -8.718 11.091 7.436 1.00 22.85 107 ASP A O 1
ATOM 872 N N . PHE A 1 108 ? -8.495 9.115 6.358 1.00 26.40 108 PHE A N 1
ATOM 873 C CA . PHE A 1 108 ? -7.140 8.894 6.882 1.00 25.41 108 PHE A CA 1
ATOM 874 C C . PHE A 1 108 ? -6.108 9.993 6.617 1.00 26.68 108 PHE A C 1
ATOM 875 O O . PHE A 1 108 ? -5.134 10.097 7.340 1.00 23.92 108 PHE A O 1
ATOM 883 N N . ARG A 1 109 ? -6.310 10.812 5.581 1.00 24.74 109 ARG A N 1
ATOM 884 C CA . ARG A 1 109 ? -5.390 11.894 5.275 1.00 24.03 109 ARG A CA 1
ATOM 885 C C . ARG A 1 109 ? -5.591 13.126 6.168 1.00 29.63 109 ARG A C 1
ATOM 886 O O . ARG A 1 109 ? -4.760 14.046 6.170 1.00 29.87 109 ARG A O 1
ATOM 894 N N . GLU A 1 110 ? -6.660 13.124 6.957 1.00 28.52 110 GLU A N 1
ATOM 895 C CA . GLU A 1 110 ? -6.947 14.249 7.840 1.00 29.16 110 GLU A CA 1
ATOM 896 C C . GLU A 1 110 ? -6.413 14.044 9.249 1.00 30.67 110 GLU A C 1
ATOM 897 O O . GLU A 1 110 ? -6.742 14.796 10.154 1.00 32.80 110 GLU A O 1
ATOM 903 N N . VAL A 1 111 ? -5.631 12.987 9.447 1.00 26.86 111 VAL A N 1
ATOM 904 C CA . VAL A 1 111 ? -5.019 12.707 10.735 1.00 28.05 111 VAL A CA 1
ATOM 905 C C . VAL A 1 111 ? -3.617 13.301 10.693 1.00 23.16 111 VAL A C 1
ATOM 906 O O . VAL A 1 111 ? -2.967 13.325 9.643 1.00 26.96 111 VAL A O 1
ATOM 910 N N . ASP A 1 112 ? -3.158 13.802 11.825 1.00 22.15 112 ASP A N 1
ATOM 911 C CA . ASP A 1 112 ? -1.826 14.337 11.911 1.00 26.44 112 ASP A CA 1
ATOM 912 C C . ASP A 1 112 ? -0.938 13.210 12.448 1.00 24.76 112 ASP A C 1
ATOM 913 O O . ASP A 1 112 ? -0.869 13.009 13.659 1.00 25.74 112 ASP A O 1
ATOM 918 N N . TYR A 1 113 ? -0.257 12.499 11.549 1.00 22.04 113 TYR A N 1
ATOM 919 C CA . TYR A 1 113 ? 0.630 11.398 11.955 1.00 21.29 113 TYR A CA 1
ATOM 920 C C . TYR A 1 113 ? 1.977 11.816 12.529 1.00 19.95 113 TYR A C 1
ATOM 921 O O . TYR A 1 113 ? 2.797 10.957 12.832 1.00 20.98 113 TYR A O 1
ATOM 930 N N . THR A 1 114 ? 2.233 13.112 12.717 1.00 19.89 114 THR A N 1
ATOM 931 C CA . THR A 1 114 ? 3.512 13.525 13.284 1.00 21.88 114 THR A CA 1
ATOM 932 C C . THR A 1 114 ? 3.467 13.502 14.800 1.00 22.56 114 THR A C 1
ATOM 933 O O . THR A 1 114 ? 4.499 13.683 15.444 1.00 25.66 114 THR A O 1
ATOM 937 N N . LYS A 1 115 ? 2.277 13.277 15.362 1.00 24.23 115 LYS A N 1
ATOM 938 C CA . LYS A 1 115 ? 2.069 13.140 16.816 1.00 22.46 115 LYS A CA 1
ATOM 939 C C . LYS A 1 115 ? 2.230 11.628 17.119 1.00 22.58 115 LYS A C 1
ATOM 940 O O . LYS A 1 115 ? 2.162 10.830 16.192 1.00 26.03 115 LYS A O 1
ATOM 946 N N . PRO A 1 116 ? 2.422 11.226 18.386 1.00 21.97 116 PRO A N 1
ATOM 947 C CA . PRO A 1 116 ? 2.578 9.767 18.648 1.00 17.79 116 PRO A CA 1
ATOM 948 C C . PRO A 1 116 ? 1.315 9.066 18.211 1.00 19.79 116 PRO A C 1
ATOM 949 O O . PRO A 1 116 ? 0.221 9.290 18.767 1.00 20.19 116 PRO A O 1
ATOM 953 N N . THR A 1 117 ? 1.461 8.165 17.242 1.00 18.20 117 THR A N 1
ATOM 954 C CA . THR A 1 117 ? 0.294 7.550 16.662 1.00 14.96 117 THR A CA 1
ATOM 955 C C . THR A 1 117 ? 0.485 6.061 16.487 1.00 14.05 117 THR A C 1
ATOM 956 O O . THR A 1 117 ? 1.562 5.647 16.073 1.00 15.28 117 THR A O 1
ATOM 960 N N . ALA A 1 118 ? -0.567 5.336 16.828 1.00 14.78 118 ALA A N 1
ATOM 961 C CA . ALA A 1 118 ? -0.585 3.872 16.612 1.00 16.18 118 ALA A CA 1
ATOM 962 C C . ALA A 1 118 ? -1.843 3.647 15.751 1.00 16.80 118 ALA A C 1
ATOM 963 O O . ALA A 1 118 ? -2.883 4.151 16.084 1.00 16.93 118 ALA A O 1
ATOM 965 N N . VAL A 1 119 ? -1.761 2.858 14.674 1.00 15.39 119 VAL A N 1
ATOM 966 C CA . VAL A 1 119 ? -2.925 2.593 13.870 1.00 14.29 119 VAL A CA 1
ATOM 967 C C . VAL A 1 119 ? -3.206 1.118 13.981 1.00 16.46 119 VAL A C 1
ATOM 968 O O . VAL A 1 119 ? -2.308 0.325 13.725 1.00 17.04 119 VAL A O 1
ATOM 972 N N . LEU A 1 120 ? -4.449 0.795 14.332 1.00 14.89 120 LEU A N 1
ATOM 973 C CA . LEU A 1 120 ? -4.884 -0.605 14.536 1.00 19.02 120 LEU A CA 1
ATOM 974 C C . LEU A 1 120 ? -5.510 -1.161 13.250 1.00 19.86 120 LEU A C 1
ATOM 975 O O . LEU A 1 120 ? -6.331 -0.485 12.634 1.00 16.38 120 LEU A O 1
ATOM 980 N N . PHE A 1 121 ? -5.153 -2.405 12.873 1.00 20.14 121 PHE A N 1
ATOM 981 C CA . PHE A 1 121 ? -5.680 -3.063 11.646 1.00 18.95 121 PHE A CA 1
ATOM 982 C C . PHE A 1 121 ? -6.292 -4.393 12.082 1.00 20.85 121 PHE A C 1
ATOM 983 O O . PHE A 1 121 ? -5.801 -4.997 13.034 1.00 17.77 121 PHE A O 1
ATOM 991 N N . GLY A 1 122 ? -7.358 -4.816 11.407 1.00 22.09 122 GLY A N 1
ATOM 992 C CA . GLY A 1 122 ? -8.057 -6.030 11.813 1.00 21.88 122 GLY A CA 1
ATOM 993 C C . GLY A 1 122 ? -7.917 -7.220 10.908 1.00 22.30 122 GLY A C 1
ATOM 994 O O . GLY A 1 122 ? -7.252 -7.183 9.871 1.00 24.73 122 GLY A O 1
ATOM 995 N N . ALA A 1 123 ? -8.582 -8.284 11.317 1.00 18.38 123 ALA A N 1
ATOM 996 C CA . ALA A 1 123 ? -8.546 -9.552 10.605 1.00 25.23 123 ALA A CA 1
ATOM 997 C C . ALA A 1 123 ? -8.915 -9.437 9.132 1.00 20.98 123 ALA A C 1
ATOM 998 O O . ALA A 1 123 ? -9.809 -8.700 8.759 1.00 19.42 123 ALA A O 1
ATOM 1000 N N . GLU A 1 124 ? -8.228 -10.199 8.303 1.00 22.36 124 GLU A N 1
ATOM 1001 C CA . GLU A 1 124 ? -8.493 -10.195 6.876 1.00 25.13 124 GLU A CA 1
ATOM 1002 C C . GLU A 1 124 ? -9.963 -10.423 6.495 1.00 25.99 124 GLU A C 1
ATOM 1003 O O . GLU A 1 124 ? -10.514 -9.754 5.641 1.00 24.41 124 GLU A O 1
ATOM 1009 N N . LYS A 1 125 ? -10.599 -11.40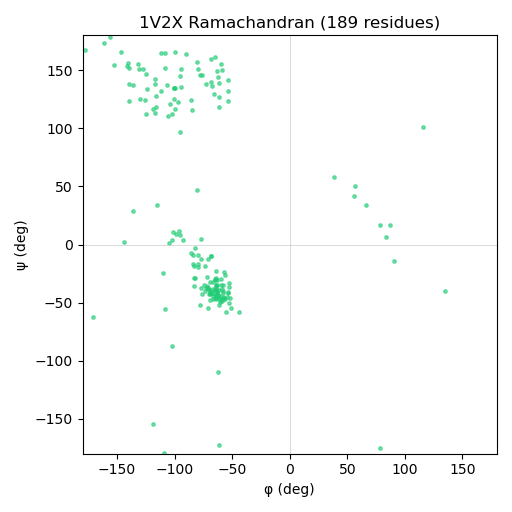0 7.098 1.00 25.47 125 LYS A N 1
ATOM 1010 C CA . LYS A 1 125 ? -11.988 -11.693 6.670 1.00 27.85 125 LYS A CA 1
ATOM 1011 C C . LYS A 1 125 ? -13.113 -10.878 7.285 1.00 30.36 125 LYS A C 1
ATOM 1012 O O . LYS A 1 125 ? -14.228 -10.842 6.734 1.00 36.53 125 LYS A O 1
ATOM 1018 N N . TRP A 1 126 ? -12.852 -10.197 8.391 1.00 23.22 126 TRP A N 1
ATOM 1019 C CA . TRP A 1 126 ? -13.941 -9.499 9.062 1.00 20.60 126 TRP A CA 1
ATOM 1020 C C . TRP A 1 126 ? -13.639 -8.177 9.722 1.00 25.32 126 TRP A C 1
ATOM 1021 O O . TRP A 1 126 ? -14.529 -7.570 10.352 1.00 25.77 126 TRP A O 1
ATOM 1032 N N . GLY A 1 127 ? -12.385 -7.738 9.600 1.00 20.39 127 GLY A N 1
ATOM 1033 C CA . GLY A 1 127 ? -12.029 -6.430 10.125 1.00 18.68 127 GLY A CA 1
ATOM 1034 C C . GLY A 1 127 ? -11.811 -6.301 11.624 1.00 25.33 127 GLY A C 1
ATOM 1035 O O . GLY A 1 127 ? -11.857 -7.290 12.366 1.00 22.14 127 GLY A O 1
ATOM 1036 N N . VAL A 1 128 ? -11.585 -5.066 12.063 1.00 24.26 128 VAL A N 1
ATOM 1037 C CA . VAL A 1 128 ? -11.366 -4.761 13.480 1.00 24.69 128 VAL A CA 1
ATOM 1038 C C . VAL A 1 128 ? -12.594 -5.138 14.332 1.00 25.31 128 VAL A C 1
ATOM 1039 O O . VAL A 1 128 ? -13.744 -4.890 13.945 1.00 23.90 128 VAL A O 1
ATOM 1043 N N . SER A 1 129 ? -12.348 -5.720 15.504 1.00 26.46 129 SER A N 1
ATOM 1044 C CA . SER A 1 129 ? -13.433 -6.152 16.390 1.00 22.82 129 SER A CA 1
ATOM 1045 C C . SER A 1 129 ? -14.199 -5.007 16.984 1.00 24.26 129 SER A C 1
ATOM 1046 O O . SER A 1 129 ? -13.708 -3.864 17.031 1.00 19.63 129 SER A O 1
ATOM 1049 N N . GLU A 1 130 ? -15.422 -5.287 17.438 1.00 25.44 130 GLU A N 1
ATOM 1050 C CA . GLU A 1 130 ? -16.215 -4.241 18.059 1.00 22.00 130 GLU A CA 1
ATOM 1051 C C . GLU A 1 130 ? -15.453 -3.814 19.306 1.00 21.90 130 GLU A C 1
ATOM 1052 O O . GLU A 1 130 ? -15.446 -2.657 19.668 1.00 22.19 130 GLU A O 1
ATOM 1058 N N . GLU A 1 131 ? -14.791 -4.752 19.967 1.00 21.93 131 GLU A N 1
ATOM 1059 C CA . GLU A 1 131 ? -14.051 -4.380 21.179 1.00 26.06 131 GLU A CA 1
ATOM 1060 C C . GLU A 1 131 ? -12.971 -3.349 20.879 1.00 24.95 131 GLU A C 1
ATOM 1061 O O . GLU A 1 131 ? -12.845 -2.334 21.562 1.00 25.35 131 GLU A O 1
ATOM 1067 N N . ALA A 1 132 ? -12.180 -3.635 19.855 1.00 23.52 132 ALA A N 1
ATOM 1068 C CA . ALA A 1 132 ? -11.116 -2.732 19.427 1.00 21.26 132 ALA A CA 1
ATOM 1069 C C . ALA A 1 132 ? -11.658 -1.374 19.050 1.00 23.58 132 ALA A C 1
ATOM 1070 O O . ALA A 1 132 ? -11.034 -0.368 19.344 1.00 23.98 132 ALA A O 1
ATOM 1072 N N . LEU A 1 133 ? -12.824 -1.315 18.407 1.00 23.11 133 LEU A N 1
ATOM 1073 C CA . LEU A 1 133 ? -13.364 -0.011 18.018 1.00 24.11 133 LEU A CA 1
ATOM 1074 C C . LEU A 1 133 ? -13.757 0.823 19.232 1.00 26.72 133 LEU A C 1
ATOM 1075 O O . LEU A 1 133 ? -13.660 2.059 19.218 1.00 24.24 133 LEU A O 1
ATOM 1080 N N . ALA A 1 134 ? -14.200 0.138 20.278 1.00 24.31 134 ALA A N 1
ATOM 1081 C CA . ALA A 1 134 ? -14.610 0.777 21.526 1.00 24.16 134 ALA A CA 1
ATOM 1082 C C . ALA A 1 134 ? -13.403 1.346 22.269 1.00 24.76 134 ALA A C 1
ATOM 1083 O O . ALA A 1 134 ? -13.483 2.414 22.867 1.00 25.90 134 ALA A O 1
ATOM 1085 N N . LEU A 1 135 ? -12.291 0.613 22.249 1.00 25.04 135 LEU A N 1
ATOM 1086 C CA . LEU A 1 135 ? -11.040 1.059 22.887 1.00 21.63 135 LEU A CA 1
ATOM 1087 C C . LEU A 1 135 ? -10.348 2.226 22.167 1.00 27.06 135 LEU A C 1
ATOM 1088 O O . LEU A 1 135 ? -9.780 3.125 22.802 1.00 23.68 135 LEU A O 1
ATOM 1093 N N . ALA A 1 136 ? -10.390 2.213 20.836 1.00 23.26 136 ALA A N 1
ATOM 1094 C CA . ALA A 1 136 ? -9.693 3.209 20.049 1.00 21.74 136 ALA A CA 1
ATOM 1095 C C . ALA A 1 136 ? -10.129 4.628 20.307 1.00 20.41 136 ALA A C 1
ATOM 1096 O O . ALA A 1 136 ? -11.241 4.873 20.747 1.00 22.53 136 ALA A O 1
ATOM 1098 N N . ASP A 1 137 ? -9.215 5.546 20.030 1.00 22.65 137 ASP A N 1
ATOM 1099 C CA . ASP A 1 137 ? -9.489 6.960 20.181 1.00 20.35 137 ASP A CA 1
ATOM 1100 C C . ASP A 1 137 ? -10.284 7.530 19.025 1.00 28.10 137 ASP A C 1
ATOM 1101 O O . ASP A 1 137 ? -10.845 8.618 19.140 1.00 28.77 137 ASP A O 1
ATOM 1106 N N . GLY A 1 138 ? -10.336 6.810 17.912 1.00 23.95 138 GLY A N 1
ATOM 1107 C CA . GLY A 1 138 ? -11.092 7.263 16.757 1.00 27.57 138 GLY A CA 1
ATOM 1108 C C . GLY A 1 138 ? -10.991 6.208 15.672 1.00 26.55 138 GLY A C 1
ATOM 1109 O O . GLY A 1 138 ? -10.177 5.285 15.822 1.00 21.53 138 GLY A O 1
ATOM 1110 N N . ALA A 1 139 ? -11.818 6.308 14.622 1.00 26.34 139 ALA A N 1
ATOM 1111 C CA . ALA A 1 139 ? -11.770 5.350 13.500 1.00 23.88 139 ALA A CA 1
ATOM 1112 C C . ALA A 1 139 ? -11.394 6.126 12.246 1.00 26.67 139 ALA A C 1
ATOM 1113 O O . ALA A 1 139 ? -11.800 7.271 12.075 1.00 23.51 139 ALA A O 1
ATOM 1115 N N . ILE A 1 140 ? -10.586 5.533 11.371 1.00 25.23 140 ILE A N 1
ATOM 1116 C CA . ILE A 1 140 ? -10.192 6.236 10.160 1.00 19.86 140 ILE A CA 1
ATOM 1117 C C . ILE A 1 140 ? -10.397 5.314 8.987 1.00 20.41 140 ILE A C 1
ATOM 1118 O O . ILE A 1 140 ? -10.389 4.109 9.148 1.00 20.96 140 ILE A O 1
ATOM 1123 N N . LYS A 1 141 ? -10.584 5.884 7.807 1.00 19.53 141 LYS A N 1
ATOM 1124 C CA . LYS A 1 141 ? -10.835 5.070 6.616 1.00 21.25 141 LYS A CA 1
ATOM 1125 C C . LYS A 1 141 ? -10.122 5.580 5.372 1.00 22.18 141 LYS A C 1
ATOM 1126 O O . LYS A 1 141 ? -9.832 6.769 5.231 1.00 21.88 141 LYS A O 1
ATOM 1132 N N . ILE A 1 142 ? -9.817 4.662 4.464 1.00 15.69 142 ILE A N 1
ATOM 1133 C CA . ILE A 1 142 ? -9.153 5.029 3.215 1.00 18.27 142 ILE A CA 1
ATOM 1134 C C . ILE A 1 142 ? -10.288 5.059 2.159 1.00 19.00 142 ILE A C 1
ATOM 1135 O O . ILE A 1 142 ? -11.020 4.102 2.024 1.00 19.28 142 ILE A O 1
ATOM 1140 N N . PRO A 1 143 ? -10.456 6.172 1.429 1.00 19.93 143 PRO A N 1
ATOM 1141 C CA . PRO A 1 143 ? -11.527 6.257 0.406 1.00 21.30 143 PRO A CA 1
ATOM 1142 C C . PRO A 1 143 ? -11.500 5.111 -0.606 1.00 18.83 143 PRO A C 1
ATOM 1143 O O . PRO A 1 143 ? -10.445 4.789 -1.181 1.00 16.98 143 PRO A O 1
ATOM 1147 N N . MET A 1 144 ? -12.663 4.516 -0.843 1.00 21.80 144 MET A N 1
ATOM 1148 C CA . MET A 1 144 ? -12.775 3.414 -1.798 1.00 22.38 144 MET A CA 1
ATOM 1149 C C . MET A 1 144 ? -13.709 3.949 -2.876 1.00 21.00 144 MET A C 1
ATOM 1150 O O . MET A 1 144 ? -14.891 4.159 -2.611 1.00 19.81 144 MET A O 1
ATOM 1155 N N . LEU A 1 145 ? -13.184 4.147 -4.087 1.00 18.94 145 LEU A N 1
ATOM 1156 C CA . LEU A 1 145 ? -13.965 4.724 -5.162 1.00 20.93 145 LEU A CA 1
ATOM 1157 C C . LEU A 1 145 ? -14.488 3.737 -6.180 1.00 21.33 145 LEU A C 1
ATOM 1158 O O . LEU A 1 145 ? -14.993 4.152 -7.216 1.00 19.90 145 LEU A O 1
ATOM 1163 N N . GLY A 1 146 ? -14.381 2.438 -5.880 1.00 18.40 146 GLY A N 1
ATOM 1164 C CA . GLY A 1 146 ? -14.848 1.433 -6.816 1.00 17.85 146 GLY A CA 1
ATOM 1165 C C . GLY A 1 146 ? -15.960 0.555 -6.260 1.00 21.13 146 GLY A C 1
ATOM 1166 O O . GLY A 1 146 ? -16.740 0.962 -5.386 1.00 22.36 146 GLY A O 1
ATOM 1167 N N . MET A 1 147 ? -16.053 -0.651 -6.813 1.00 16.80 147 MET A N 1
ATOM 1168 C CA . MET A 1 147 ? -17.072 -1.583 -6.390 1.00 23.12 147 MET A CA 1
ATOM 1169 C C . MET A 1 147 ? -16.731 -2.376 -5.120 1.00 20.60 147 MET A C 1
ATOM 1170 O O . MET A 1 147 ? -17.638 -2.758 -4.403 1.00 24.30 147 MET A O 1
ATOM 1175 N N . VAL A 1 148 ? -15.451 -2.626 -4.842 1.00 19.20 148 VAL A N 1
ATOM 1176 C CA . VAL A 1 148 ? -15.140 -3.410 -3.653 1.00 23.81 148 VAL A CA 1
ATOM 1177 C C . VAL A 1 148 ? -15.198 -2.552 -2.411 1.00 23.47 148 VAL A C 1
ATOM 1178 O O . VAL A 1 148 ? -15.010 -1.324 -2.453 1.00 26.99 148 VAL A O 1
ATOM 1182 N N . GLN A 1 149 ? -15.526 -3.227 -1.312 1.00 23.47 149 GLN A N 1
ATOM 1183 C CA . GLN A 1 149 ? -15.726 -2.631 -0.002 1.00 26.91 149 GLN A CA 1
ATOM 1184 C C . GLN A 1 149 ? -14.465 -2.399 0.808 1.00 24.80 149 GLN A C 1
ATOM 1185 O O . GLN A 1 149 ? -14.398 -1.475 1.619 1.00 23.89 149 GLN A O 1
ATOM 1191 N N . SER A 1 150 ? -13.452 -3.218 0.583 1.00 19.15 150 SER A N 1
ATOM 1192 C CA . SER A 1 150 ? -12.211 -3.052 1.344 1.00 18.26 150 SER A CA 1
ATOM 1193 C C . SER A 1 150 ? -10.960 -3.398 0.574 1.00 19.72 150 SER A C 1
ATOM 1194 O O . SER A 1 150 ? -11.004 -4.088 -0.475 1.00 18.33 150 SER A O 1
ATOM 1197 N N . LEU A 1 151 ? -9.827 -2.976 1.129 1.00 15.73 151 LEU A N 1
ATOM 1198 C CA . LEU A 1 151 ? -8.520 -3.261 0.548 1.00 17.18 151 LEU A CA 1
ATOM 1199 C C . LEU A 1 151 ? -7.892 -4.441 1.307 1.00 18.22 151 LEU A C 1
ATOM 1200 O O . LEU A 1 151 ? -8.346 -4.821 2.402 1.00 17.73 151 LEU A O 1
ATOM 1205 N N . ASN A 1 152 ? -6.852 -5.013 0.715 1.00 22.32 152 ASN A N 1
ATOM 1206 C CA . ASN A 1 152 ? -6.093 -6.088 1.389 1.00 22.38 152 ASN A CA 1
ATOM 1207 C C . ASN A 1 152 ? -5.519 -5.392 2.670 1.00 17.96 152 ASN A C 1
ATOM 1208 O O . ASN A 1 152 ? -5.181 -4.215 2.623 1.00 18.08 152 ASN A O 1
ATOM 1213 N N . VAL A 1 153 ? -5.429 -6.079 3.800 1.00 18.55 153 VAL A N 1
ATOM 1214 C CA . VAL A 1 153 ? -4.975 -5.397 5.042 1.00 20.87 153 VAL A CA 1
ATOM 1215 C C . VAL A 1 153 ? -3.554 -4.822 4.971 1.00 19.53 153 VAL A C 1
ATOM 1216 O O . VAL A 1 153 ? -3.278 -3.714 5.499 1.00 16.35 153 VAL A O 1
ATOM 1220 N N . SER A 1 154 ? -2.641 -5.550 4.332 1.00 16.21 154 SER A N 1
ATOM 1221 C CA . SER A 1 154 ? -1.261 -5.104 4.176 1.00 17.66 154 SER A CA 1
ATOM 1222 C C . SER A 1 154 ? -1.270 -3.863 3.298 1.00 19.61 154 SER A C 1
ATOM 1223 O O . SER A 1 154 ? -0.516 -2.906 3.508 1.00 18.37 154 SER A O 1
ATOM 1226 N N . VAL A 1 155 ? -2.126 -3.876 2.275 1.00 18.10 155 VAL A N 1
ATOM 1227 C CA . VAL A 1 155 ? -2.212 -2.715 1.436 1.00 18.44 155 VAL A CA 1
ATOM 1228 C C . VAL A 1 155 ? -2.725 -1.524 2.219 1.00 17.37 155 VAL A C 1
ATOM 1229 O O . VAL A 1 155 ? -2.195 -0.395 2.066 1.00 17.63 155 VAL A O 1
ATOM 1233 N N . ALA A 1 156 ? -3.765 -1.732 3.033 1.00 17.26 156 ALA A N 1
ATOM 1234 C CA . ALA A 1 156 ? -4.311 -0.610 3.797 1.00 18.38 156 ALA A CA 1
ATOM 1235 C C . ALA A 1 156 ? -3.234 -0.085 4.729 1.00 17.09 156 ALA A C 1
ATOM 1236 O O . ALA A 1 156 ? -3.081 1.125 4.917 1.00 17.37 156 ALA A O 1
ATOM 1238 N N . ALA A 1 157 ? -2.510 -0.985 5.371 1.00 14.81 157 ALA A N 1
ATOM 1239 C CA . ALA A 1 157 ? -1.447 -0.533 6.294 1.00 18.06 157 ALA A CA 1
ATOM 1240 C C . ALA A 1 157 ? -0.403 0.356 5.599 1.00 16.45 157 ALA A C 1
ATOM 1241 O O . ALA A 1 157 ? 0.099 1.327 6.194 1.00 18.74 157 ALA A O 1
ATOM 1243 N N . ALA A 1 158 ? -0.042 0.001 4.368 1.00 17.47 158 ALA A N 1
ATOM 1244 C CA . ALA A 1 158 ? 0.969 0.747 3.610 1.00 15.99 158 ALA A CA 1
ATOM 1245 C C . ALA A 1 158 ? 0.444 2.124 3.190 1.00 15.91 158 ALA A C 1
ATOM 1246 O O . ALA A 1 158 ? 1.176 3.119 3.238 1.00 18.12 158 ALA A O 1
ATOM 1248 N N . VAL A 1 159 ? -0.803 2.171 2.730 1.00 15.18 159 VAL A N 1
ATOM 1249 C CA . VAL A 1 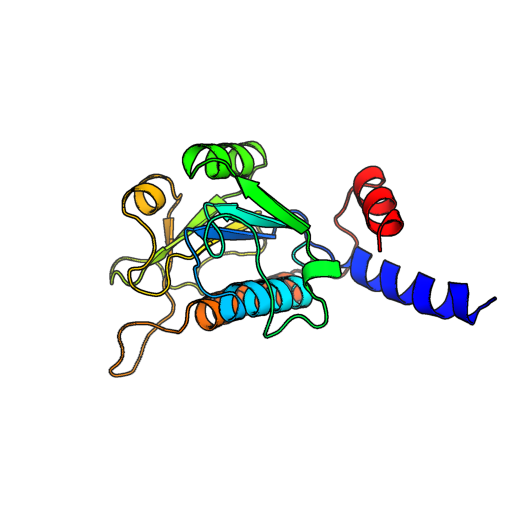159 ? -1.400 3.476 2.318 1.00 15.93 159 VAL A CA 1
ATOM 1250 C C . VAL A 1 159 ? -1.371 4.443 3.493 1.00 17.29 159 VAL A C 1
ATOM 1251 O O . VAL A 1 159 ? -0.947 5.594 3.362 1.00 16.36 159 VAL A O 1
ATOM 1255 N N . ILE A 1 160 ? -1.790 3.993 4.655 1.00 17.91 160 ILE A N 1
ATOM 1256 C CA . ILE A 1 160 ? -1.751 4.846 5.840 1.00 16.44 160 ILE A CA 1
ATOM 1257 C C . ILE A 1 160 ? -0.302 5.136 6.322 1.00 15.19 160 ILE A C 1
ATOM 1258 O O . ILE A 1 160 ? 0.071 6.282 6.594 1.00 20.03 160 ILE A O 1
ATOM 1263 N N . LEU A 1 161 ? 0.549 4.119 6.444 1.00 16.83 161 LEU A N 1
ATOM 1264 C CA . LEU A 1 161 ? 1.907 4.384 6.922 1.00 17.23 161 LEU A CA 1
ATOM 1265 C C . LEU A 1 161 ? 2.731 5.267 5.955 1.00 19.20 161 LEU A C 1
ATOM 1266 O O . LEU A 1 161 ? 3.604 6.028 6.400 1.00 16.60 161 LEU A O 1
ATOM 1271 N N . PHE A 1 162 ? 2.468 5.191 4.635 1.00 21.35 162 PHE A N 1
ATOM 1272 C CA . PHE A 1 162 ? 3.256 6.050 3.740 1.00 17.70 162 PHE A CA 1
ATOM 1273 C C . PHE A 1 162 ? 2.705 7.478 3.747 1.00 16.81 162 PHE A C 1
ATOM 1274 O O . PHE A 1 162 ? 3.431 8.384 3.355 1.00 21.38 162 PHE A O 1
ATOM 1282 N N . GLU A 1 163 ? 1.450 7.676 4.187 1.00 19.32 163 GLU A N 1
ATOM 1283 C CA . GLU A 1 163 ? 0.911 9.055 4.343 1.00 18.30 163 GLU A CA 1
ATOM 1284 C C . GLU A 1 163 ? 1.652 9.548 5.617 1.00 19.82 163 GLU A C 1
ATOM 1285 O O . GLU A 1 163 ? 2.094 10.697 5.691 1.00 20.76 163 GLU A O 1
ATOM 1291 N N . ALA A 1 164 ? 1.820 8.693 6.634 1.00 19.31 164 ALA A N 1
ATOM 1292 C CA . ALA A 1 164 ? 2.568 9.093 7.840 1.00 19.36 164 ALA A CA 1
ATOM 1293 C C . ALA A 1 164 ? 4.021 9.399 7.449 1.00 20.52 164 ALA A C 1
ATOM 1294 O O . ALA A 1 164 ? 4.626 10.382 7.936 1.00 20.67 164 ALA A O 1
ATOM 1296 N N . GLN A 1 165 ? 4.594 8.575 6.555 1.00 16.74 165 GLN A N 1
ATOM 1297 C CA . GLN A 1 165 ? 5.955 8.794 6.123 1.00 17.83 165 GLN A CA 1
ATOM 1298 C C . GLN A 1 165 ? 6.044 10.137 5.393 1.00 20.07 165 GLN A C 1
ATOM 1299 O O . GLN A 1 165 ? 7.001 10.879 5.560 1.00 23.37 165 GLN A O 1
ATOM 1305 N N . ARG A 1 166 ? 5.044 10.443 4.586 1.00 23.83 166 ARG A N 1
ATOM 1306 C CA . ARG A 1 166 ? 5.049 11.708 3.831 1.00 23.90 166 ARG A CA 1
ATOM 1307 C C . ARG A 1 166 ? 5.063 12.893 4.801 1.00 27.65 166 ARG A C 1
ATOM 1308 O O . ARG A 1 166 ? 5.922 13.799 4.703 1.00 25.25 166 ARG A O 1
ATOM 1316 N N . GLN A 1 167 ? 4.121 12.878 5.752 1.00 25.58 167 GLN A N 1
ATOM 1317 C CA . GLN A 1 167 ? 3.997 13.963 6.746 1.00 25.34 167 GLN A CA 1
ATOM 1318 C C . GLN A 1 167 ? 5.243 14.129 7.614 1.00 26.65 167 GLN A C 1
ATOM 1319 O O . GLN A 1 167 ? 5.707 15.249 7.876 1.00 25.98 167 GLN A O 1
ATOM 1325 N N . ARG A 1 168 ? 5.800 13.022 8.086 1.00 20.46 168 ARG A N 1
ATOM 1326 C CA . ARG A 1 168 ? 6.981 13.132 8.921 1.00 22.30 168 ARG A CA 1
ATOM 1327 C C . ARG A 1 168 ? 8.203 13.605 8.122 1.00 21.79 168 ARG A C 1
ATOM 1328 O O . ARG A 1 168 ? 9.027 14.285 8.673 1.00 26.31 168 ARG A O 1
ATOM 1336 N N . LEU A 1 169 ? 8.310 13.252 6.843 1.00 19.01 169 LEU A N 1
ATOM 1337 C CA . LEU A 1 169 ? 9.429 13.704 6.005 1.00 29.31 169 LEU A CA 1
ATOM 1338 C C . LEU A 1 169 ? 9.357 15.249 5.891 1.00 28.09 169 LEU A C 1
ATOM 1339 O O . LEU A 1 169 ? 10.360 15.949 6.058 1.00 31.90 169 LEU A O 1
ATOM 1344 N N . LYS A 1 170 ? 8.156 15.762 5.651 1.00 30.84 170 LYS A N 1
ATOM 1345 C CA . LYS A 1 170 ? 7.927 17.212 5.530 1.00 32.17 170 LYS A CA 1
ATOM 1346 C C . LYS A 1 170 ? 8.202 17.920 6.841 1.00 35.56 170 LYS A C 1
ATOM 1347 O O . LYS A 1 170 ? 8.879 18.951 6.881 1.00 35.01 170 LYS A O 1
ATOM 1353 N N . ALA A 1 171 ? 7.682 17.357 7.923 1.00 30.10 171 ALA A N 1
ATOM 1354 C CA . ALA A 1 171 ? 7.858 17.934 9.242 1.00 29.54 171 ALA A CA 1
ATOM 1355 C C . ALA A 1 171 ? 9.310 17.840 9.694 1.00 32.83 171 ALA A C 1
ATOM 1356 O O . ALA A 1 171 ? 9.670 18.422 10.712 1.00 32.36 171 ALA A O 1
ATOM 1358 N N . GLY A 1 172 ? 10.123 17.092 8.943 1.00 28.11 172 GLY A N 1
ATOM 1359 C CA . GLY A 1 172 ? 11.535 16.928 9.262 1.00 29.88 172 GLY A CA 1
ATOM 1360 C C . GLY A 1 172 ? 11.898 15.946 10.378 1.00 28.73 172 GLY A C 1
ATOM 1361 O O . GLY A 1 172 ? 13.034 15.958 10.877 1.00 27.23 172 GLY A O 1
ATOM 1362 N N . LEU A 1 173 ? 10.958 15.074 10.740 1.00 26.10 173 LEU A N 1
ATOM 1363 C CA . LEU A 1 173 ? 11.180 14.101 11.814 1.00 27.73 173 LEU A CA 1
ATOM 1364 C C . LEU A 1 173 ? 12.278 13.080 11.544 1.00 24.75 173 LEU A C 1
ATOM 1365 O O . LEU A 1 173 ? 12.946 12.599 12.478 1.00 25.14 173 LEU A O 1
ATOM 1370 N N . TYR A 1 174 ? 12.500 12.770 10.274 1.00 24.61 174 TYR A N 1
ATOM 1371 C CA . TYR A 1 174 ? 13.539 11.834 9.915 1.00 23.40 174 TYR A CA 1
ATOM 1372 C C . TYR A 1 174 ? 14.906 12.496 9.810 1.00 25.02 174 TYR A C 1
ATOM 1373 O O . TYR A 1 174 ? 15.910 11.804 9.697 1.00 23.20 174 TYR A O 1
ATOM 1382 N N . ASP A 1 175 ? 14.959 13.839 9.870 1.00 25.61 175 ASP A N 1
ATOM 1383 C CA . ASP A 1 175 ? 16.236 14.558 9.731 1.00 25.74 175 ASP A CA 1
ATOM 1384 C C . ASP A 1 175 ? 17.191 14.480 10.931 1.00 25.70 175 ASP A C 1
ATOM 1385 O O . ASP A 1 175 ? 18.372 14.735 10.784 1.00 28.35 175 ASP A O 1
ATOM 1390 N N . ARG A 1 176 ? 16.683 14.124 12.108 1.00 25.99 176 ARG A N 1
ATOM 1391 C CA . ARG A 1 176 ? 17.535 13.982 13.293 1.00 29.19 176 ARG A CA 1
ATOM 1392 C C . ARG A 1 176 ? 17.032 12.761 14.054 1.00 27.85 176 ARG A C 1
ATOM 1393 O O . ARG A 1 176 ? 15.847 12.387 13.942 1.00 24.50 176 ARG A O 1
ATOM 1401 N N . PRO A 1 177 ? 17.908 12.147 14.857 1.00 27.62 177 PRO A N 1
ATOM 1402 C CA . PRO A 1 177 ? 17.587 10.965 15.650 1.00 25.80 177 PRO A CA 1
ATOM 1403 C C . PRO A 1 177 ? 16.441 11.253 16.590 1.00 29.62 177 PRO A C 1
ATOM 1404 O O . PRO A 1 177 ? 16.262 12.404 17.020 1.00 27.24 177 PRO A O 1
ATOM 1408 N N . ARG A 1 178 ? 15.648 10.237 16.905 1.00 22.64 178 ARG A N 1
ATOM 1409 C CA . ARG A 1 178 ? 14.574 10.438 17.847 1.00 24.68 178 ARG A CA 1
ATOM 1410 C C . ARG A 1 178 ? 14.494 9.284 18.868 1.00 28.29 178 ARG A C 1
ATOM 1411 O O . ARG A 1 178 ? 13.432 8.957 19.380 1.00 29.39 178 ARG A O 1
ATOM 1419 N N . LEU A 1 179 ? 15.641 8.667 19.149 1.00 30.99 179 LEU A N 1
ATOM 1420 C CA . LEU A 1 179 ? 15.724 7.589 20.134 1.00 30.87 179 LEU A CA 1
ATOM 1421 C C . LEU A 1 179 ? 16.657 8.083 21.255 1.00 32.89 179 LEU A C 1
ATOM 1422 O O . LEU A 1 179 ? 17.686 8.711 20.968 1.00 34.65 179 LEU A O 1
ATOM 1427 N N . ASP A 1 180 ? 16.305 7.829 22.520 1.00 34.45 180 ASP A N 1
ATOM 1428 C CA . ASP A 1 180 ? 17.181 8.268 23.609 1.00 32.59 180 ASP A CA 1
ATOM 1429 C C . ASP A 1 180 ? 18.486 7.481 23.476 1.00 34.46 180 ASP A C 1
ATOM 1430 O O . ASP A 1 180 ? 18.522 6.433 22.817 1.00 33.05 180 ASP A O 1
ATOM 1435 N N . PRO A 1 181 ? 19.578 7.962 24.108 1.00 33.71 181 PRO A N 1
ATOM 1436 C CA . PRO A 1 181 ? 20.854 7.245 23.993 1.00 35.42 181 PRO A CA 1
ATOM 1437 C C . PRO A 1 181 ? 20.861 5.757 24.360 1.00 33.26 181 PRO A C 1
ATOM 1438 O O . PRO A 1 181 ? 21.474 4.955 23.662 1.00 36.06 181 PRO A O 1
ATOM 1442 N N . GLU A 1 182 ? 20.182 5.382 25.439 1.00 37.36 182 GLU A N 1
ATOM 1443 C CA . GLU A 1 182 ? 20.179 3.972 25.839 1.00 35.74 182 GLU A CA 1
ATOM 1444 C C . GLU A 1 182 ? 19.444 3.078 24.831 1.00 37.09 182 GLU A C 1
ATOM 1445 O O . GLU A 1 182 ? 19.943 2.001 24.445 1.00 35.86 182 GLU A O 1
ATOM 1451 N N . LEU A 1 183 ? 18.256 3.510 24.414 1.00 31.28 183 LEU A N 1
ATOM 1452 C CA . LEU A 1 183 ? 17.492 2.756 23.433 1.00 30.06 183 LEU A CA 1
ATOM 1453 C C . LEU A 1 183 ? 18.303 2.654 22.138 1.00 27.92 183 LEU A C 1
ATOM 1454 O O . LEU A 1 183 ? 18.448 1.567 21.553 1.00 29.09 183 LEU A O 1
ATOM 1459 N N . TYR A 1 184 ? 18.834 3.788 21.693 1.00 27.69 184 TYR A N 1
ATOM 1460 C CA . TYR A 1 184 ? 19.629 3.836 20.478 1.00 30.92 184 TYR A CA 1
ATOM 1461 C C . TYR A 1 184 ? 20.786 2.857 20.548 1.00 31.67 184 TYR A C 1
ATOM 1462 O O . TYR A 1 184 ? 20.886 1.943 19.745 1.00 28.22 184 TYR A O 1
ATOM 1471 N N . GLN A 1 185 ? 21.642 3.015 21.554 1.00 33.64 185 GLN A N 1
ATOM 1472 C CA . GLN A 1 185 ? 22.803 2.140 21.667 1.00 32.84 185 GLN A CA 1
ATOM 1473 C C . GLN A 1 185 ? 22.391 0.654 21.764 1.00 32.49 185 GLN A C 1
ATOM 1474 O O . GLN A 1 185 ? 23.054 -0.226 21.209 1.00 34.69 185 GLN A O 1
ATOM 1480 N N . LYS A 1 186 ? 21.267 0.393 22.415 1.00 32.10 186 LYS A N 1
ATOM 1481 C CA . LYS A 1 186 ? 20.726 -0.958 22.564 1.00 31.31 186 LYS A CA 1
ATOM 1482 C C . LYS A 1 186 ? 20.242 -1.600 21.254 1.00 36.74 186 LYS A C 1
ATOM 1483 O O . LYS A 1 186 ? 20.435 -2.800 21.018 1.00 30.48 186 LYS A O 1
ATOM 1489 N N . VAL A 1 187 ? 19.572 -0.829 20.407 1.00 34.41 187 VAL A N 1
ATOM 1490 C CA . VAL A 1 187 ? 19.131 -1.405 19.137 1.00 33.10 187 VAL A CA 1
ATOM 1491 C C . VAL A 1 187 ? 20.356 -1.479 18.220 1.00 34.00 187 VAL A C 1
ATOM 1492 O O . VAL A 1 187 ? 20.517 -2.431 17.449 1.00 31.18 187 VAL A O 1
ATOM 1496 N N . LEU A 1 188 ? 21.222 -0.469 18.307 1.00 32.85 188 LEU A N 1
ATOM 1497 C CA . LEU A 1 188 ? 22.425 -0.462 17.490 1.00 34.62 188 LEU A CA 1
ATOM 1498 C C . LEU A 1 188 ? 23.136 -1.786 17.754 1.00 35.30 188 LEU A C 1
ATOM 1499 O O . LEU A 1 188 ? 23.631 -2.434 16.840 1.00 35.76 188 LEU A O 1
ATOM 1504 N N . ALA A 1 189 ? 23.147 -2.189 19.018 1.00 40.84 189 ALA A N 1
ATOM 1505 C CA . ALA A 1 189 ? 23.781 -3.438 19.434 1.00 46.85 189 ALA A CA 1
ATOM 1506 C C . ALA A 1 189 ? 23.241 -4.703 18.748 1.00 49.00 189 ALA A C 1
ATOM 1507 O O . ALA A 1 189 ? 24.022 -5.567 18.321 1.00 46.40 189 ALA A O 1
ATOM 1509 N N . ASP A 1 190 ? 21.919 -4.830 18.637 1.00 50.41 190 ASP A N 1
ATOM 1510 C CA . ASP A 1 190 ?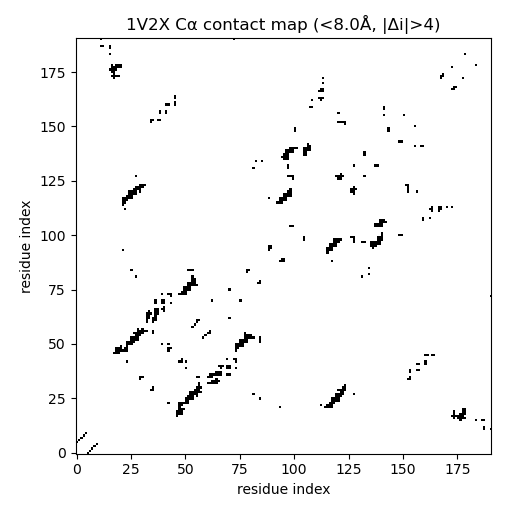 21.341 -6.017 18.003 1.00 48.75 190 ASP A CA 1
ATOM 1511 C C . ASP A 1 190 ? 21.589 -6.022 16.506 1.00 47.29 190 ASP A C 1
ATOM 1512 O O . ASP A 1 190 ? 22.130 -6.981 15.962 1.00 47.25 190 ASP A O 1
ATOM 1517 N N . TRP A 1 191 ? 21.202 -4.952 15.826 1.00 42.51 191 TRP A N 1
ATOM 1518 C CA . TRP A 1 191 ? 21.415 -4.913 14.390 1.00 41.60 191 TRP A CA 1
ATOM 1519 C C . TRP A 1 191 ? 22.881 -5.227 14.073 1.00 42.27 191 TRP A C 1
ATOM 1520 O O . TRP A 1 191 ? 23.718 -5.120 14.996 1.00 43.61 191 TRP A O 1
#

Sequence (191 aa):
MRERTEARRRRIEEVLRRRQPDLTVLLENVHKPHNLSAILRTCDAVGVLEAHAVNPTGGVPTFNETSGGSHKWVYLRVHPDLHEAFRFLKERGFTVYATALREDARDFREVDYTKPTAVLFGAEKWGVSEEALALADGAIKIPMLGMVQSLNVSVAAAVILFEAQRQRLKAGLYDRPRLDPELYQKVLADW

Organism: Thermus thermophilus (strain ATCC 27634 / DSM 579 / HB8) (NCBI:txid300852)

Foldseek 3Di:
DCCVCVPPVVVLLLLLQQADAQEEEEEEAAADQQLVQLLLVLCSVLRHAEYEYECYNNNDRDHDHHPVCSCLGYHYHYDPDDVRVLVVNVVVPEQEEEEDLDPPFAALLPDQLVGRYYYYWYYQPPIDDPVNNVSHPGYYYHDDDDDDSDDGRSVVSNVNSVSSSVNCVVVCSSVGGDDPVVVSVVSSVSD

Secondary structure (DSSP, 8-state):
-TIIIIIIIHHHHHHHTT-BTTEEEEEES---HHHHHHHHHHHHHHTBSEEEEESGGGGS----SS-SSGGGTSEEEEESSHHHHHHHHHHTT-EEEEE---TTSEEGGGS-TTSSEEEEE-BTTTBS-HHHHHHSSEEEE----SS-S---HHHHHHHHHHHHHHHHHHHTGGGS--S-HHHHHHHHHH-